Protein AF-A0A947AY42-F1 (afdb_monomer_lite)

Structure (mmCIF, N/CA/C/O backbone):
data_AF-A0A947AY42-F1
#
_entry.id   AF-A0A947AY42-F1
#
loop_
_atom_site.group_PDB
_atom_site.id
_atom_site.type_symbol
_atom_site.label_atom_id
_atom_site.label_alt_id
_atom_site.label_comp_id
_atom_site.label_asym_id
_atom_site.label_entity_id
_atom_site.label_seq_id
_atom_site.pdbx_PDB_ins_code
_atom_site.Cartn_x
_atom_site.Cartn_y
_atom_site.Cartn_z
_atom_site.occupancy
_atom_site.B_iso_or_equiv
_atom_site.auth_seq_id
_atom_site.auth_comp_id
_atom_site.auth_asym_id
_atom_site.auth_atom_id
_atom_site.pdbx_PDB_model_num
ATOM 1 N N . MET A 1 1 ? -12.104 17.043 1.076 1.00 55.06 1 MET A N 1
ATOM 2 C CA . MET A 1 1 ? -12.245 16.802 2.525 1.00 55.06 1 MET A CA 1
ATOM 3 C C . MET A 1 1 ? -13.057 15.541 2.686 1.00 55.06 1 MET A C 1
ATOM 5 O O . MET A 1 1 ? -14.234 15.556 2.340 1.00 55.06 1 MET A O 1
ATOM 9 N N . ILE A 1 2 ? -12.407 14.469 3.127 1.00 65.75 2 ILE A N 1
ATOM 10 C CA . ILE A 1 2 ? -13.068 13.202 3.452 1.00 65.75 2 ILE A CA 1
ATOM 11 C C . ILE A 1 2 ? -13.948 13.439 4.672 1.00 65.75 2 ILE A C 1
ATOM 13 O O . ILE A 1 2 ? -13.571 14.185 5.583 1.00 65.75 2 ILE A O 1
ATOM 17 N N . LYS A 1 3 ? -15.137 12.844 4.679 1.00 67.56 3 LYS A N 1
ATOM 18 C CA . LYS A 1 3 ? -16.000 12.883 5.854 1.00 67.56 3 LYS A CA 1
ATOM 19 C C . LYS A 1 3 ? -15.792 11.600 6.640 1.00 67.56 3 LYS A C 1
ATOM 21 O O . LYS A 1 3 ? -16.311 10.551 6.275 1.00 67.56 3 LYS A O 1
ATOM 26 N N . VAL A 1 4 ? -15.034 11.704 7.722 1.00 70.94 4 VAL A N 1
ATOM 27 C CA . VAL A 1 4 ? -14.813 10.601 8.659 1.00 70.94 4 VAL A CA 1
ATOM 28 C C . VAL A 1 4 ? -15.843 10.698 9.783 1.00 70.94 4 VAL A C 1
ATOM 30 O O . VAL A 1 4 ? -16.244 11.798 10.170 1.00 70.94 4 VAL A O 1
ATOM 33 N N . GLN A 1 5 ? -16.323 9.571 10.311 1.00 71.56 5 GLN A N 1
ATOM 34 C CA . GLN A 1 5 ? -17.129 9.592 11.539 1.00 71.56 5 GLN A CA 1
ATOM 35 C C . GLN A 1 5 ? -16.346 10.246 12.690 1.00 71.56 5 GLN A C 1
ATOM 37 O O . GLN A 1 5 ? -15.167 9.950 12.888 1.00 71.56 5 GLN A O 1
ATOM 42 N N . SER A 1 6 ? -17.006 11.110 13.471 1.00 63.78 6 SER A N 1
ATOM 43 C CA . SER A 1 6 ? -16.390 11.769 14.631 1.00 63.78 6 SER A CA 1
ATOM 44 C C . SER A 1 6 ? -15.927 10.721 15.646 1.00 63.78 6 SER A C 1
ATOM 46 O O . SER A 1 6 ? -16.727 10.081 16.329 1.00 63.78 6 SER A O 1
ATOM 48 N N . THR A 1 7 ? -14.619 10.488 15.683 1.00 72.94 7 THR A N 1
ATOM 49 C CA . THR A 1 7 ? -13.978 9.413 16.443 1.00 72.94 7 THR A CA 1
ATOM 50 C C . THR A 1 7 ? -12.564 9.840 16.834 1.00 72.94 7 THR A C 1
ATOM 52 O O . THR A 1 7 ? -11.898 10.597 16.124 1.00 72.94 7 THR A O 1
ATOM 55 N N . SER A 1 8 ? -12.089 9.377 17.993 1.00 86.31 8 SER A N 1
ATOM 56 C CA . SER A 1 8 ? -10.721 9.664 18.432 1.00 86.31 8 SER A CA 1
ATOM 57 C C . SER A 1 8 ? -9.697 8.899 17.594 1.00 86.31 8 SER A C 1
ATOM 59 O O . SER A 1 8 ? -9.950 7.764 17.174 1.00 86.31 8 SER A O 1
ATOM 61 N N . ILE A 1 9 ? -8.506 9.480 17.429 1.00 87.56 9 ILE A N 1
ATOM 62 C CA . ILE A 1 9 ? -7.392 8.837 16.718 1.00 87.56 9 ILE A CA 1
ATOM 63 C C . ILE A 1 9 ? -7.050 7.488 17.353 1.00 87.56 9 ILE A C 1
ATOM 65 O O . ILE A 1 9 ? -6.857 6.508 16.646 1.00 87.56 9 ILE A O 1
ATOM 69 N N . SER A 1 10 ? -7.101 7.375 18.685 1.00 87.88 10 SER A N 1
ATOM 70 C CA . SER A 1 10 ? -6.887 6.104 19.387 1.00 87.88 10 SER A CA 1
ATOM 71 C C . SER A 1 10 ? -7.888 5.021 18.969 1.00 87.88 10 SER A C 1
ATOM 73 O O . SER A 1 10 ? -7.527 3.849 18.891 1.00 87.88 10 SER A O 1
ATOM 75 N N . SER A 1 11 ? -9.146 5.386 18.689 1.00 90.94 11 SER A N 1
ATOM 76 C CA . SER A 1 11 ? -10.155 4.432 18.215 1.00 90.94 11 SER A CA 1
ATOM 77 C C . SER A 1 11 ? -9.856 3.956 16.795 1.00 90.94 11 SER A C 1
ATOM 79 O O . SER A 1 11 ? -9.921 2.750 16.544 1.00 90.94 11 SER A O 1
ATOM 81 N N . PHE A 1 12 ? -9.496 4.882 15.898 1.00 91.88 12 PHE A N 1
ATOM 82 C CA . PHE A 1 12 ? -9.092 4.560 14.528 1.00 91.88 12 PHE A CA 1
ATOM 83 C C . PHE A 1 12 ? -7.859 3.650 14.524 1.00 91.88 12 PHE A C 1
ATOM 85 O O . PHE A 1 12 ? -7.912 2.542 13.997 1.00 91.88 12 PHE A O 1
ATOM 92 N N . LEU A 1 13 ? -6.782 4.067 15.199 1.00 90.88 13 LEU A N 1
ATOM 93 C CA . LEU A 1 13 ? -5.519 3.328 15.257 1.00 90.88 13 LEU A CA 1
ATOM 94 C C . LEU A 1 13 ? -5.694 1.934 15.856 1.00 90.88 13 LEU A C 1
ATOM 96 O O . LEU A 1 13 ? -5.131 0.972 15.347 1.00 90.88 13 LEU A O 1
ATOM 100 N N . ARG A 1 14 ? -6.525 1.788 16.894 1.00 92.62 14 ARG A N 1
ATOM 101 C CA . ARG A 1 14 ? -6.835 0.474 17.469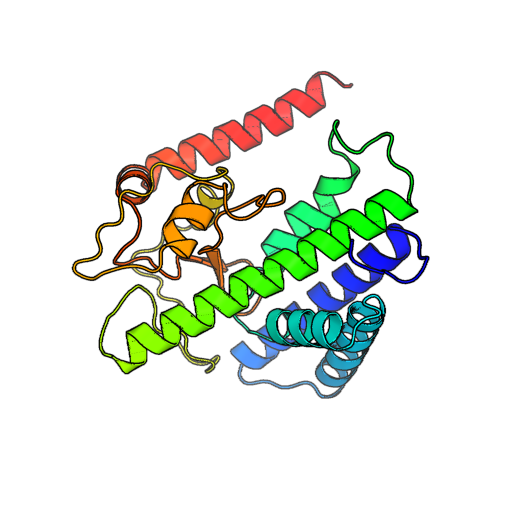 1.00 92.62 14 ARG A CA 1
ATOM 102 C C . ARG A 1 14 ? -7.484 -0.462 16.449 1.00 92.62 14 ARG A C 1
ATOM 104 O O . ARG A 1 14 ? -7.130 -1.634 16.408 1.00 92.62 14 ARG A O 1
ATOM 111 N N . ARG A 1 15 ? -8.442 0.028 15.658 1.00 94.75 15 ARG A N 1
ATOM 112 C CA . ARG A 1 15 ? -9.122 -0.790 14.640 1.00 94.75 15 ARG A CA 1
ATOM 113 C C . ARG A 1 15 ? -8.206 -1.097 13.464 1.00 94.75 15 ARG A C 1
ATOM 115 O O . ARG A 1 15 ? -8.189 -2.233 13.011 1.00 94.75 15 ARG A O 1
ATOM 122 N N . PHE A 1 16 ? -7.405 -0.123 13.041 1.00 94.94 16 PHE A N 1
ATOM 123 C CA . PHE A 1 16 ? -6.398 -0.321 12.007 1.00 94.94 16 PHE A CA 1
ATOM 124 C C . PHE A 1 16 ? -5.363 -1.373 12.421 1.00 94.94 16 PHE A C 1
ATOM 126 O O . PHE A 1 16 ? -5.160 -2.338 11.697 1.00 94.94 16 PHE A O 1
ATOM 133 N N . ASN A 1 17 ? -4.802 -1.272 13.630 1.00 94.00 17 ASN A N 1
ATOM 134 C CA . ASN A 1 17 ? -3.863 -2.267 14.153 1.00 94.00 17 ASN A CA 1
ATOM 135 C C . ASN A 1 17 ? -4.506 -3.652 14.300 1.00 94.00 17 ASN A C 1
ATOM 137 O O . ASN A 1 17 ? -3.893 -4.644 13.920 1.00 94.00 17 ASN A O 1
ATOM 141 N N . ALA A 1 18 ? -5.752 -3.727 14.784 1.00 94.81 18 ALA A N 1
ATOM 142 C CA . ALA A 1 18 ? -6.477 -4.993 14.859 1.00 94.81 18 ALA A CA 1
ATOM 143 C C . ALA A 1 18 ? -6.661 -5.628 13.472 1.00 94.81 18 ALA A C 1
ATOM 145 O O . ALA A 1 18 ? -6.442 -6.828 13.323 1.00 94.81 1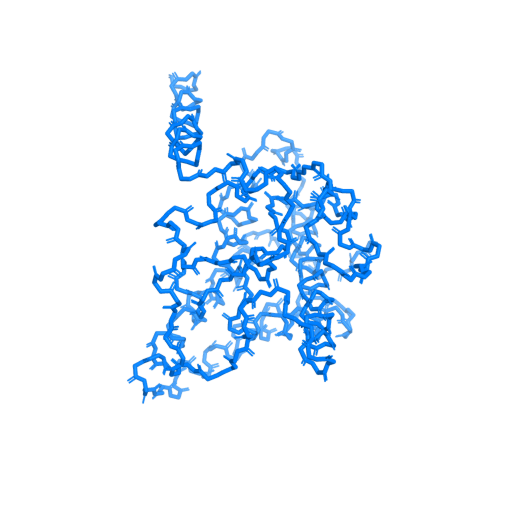8 ALA A O 1
ATOM 146 N N . PHE A 1 19 ? -7.016 -4.832 12.456 1.00 96.81 19 PHE A N 1
ATOM 147 C CA . PHE A 1 19 ? -7.072 -5.304 11.075 1.00 96.81 19 PHE A CA 1
ATOM 148 C C . PHE A 1 19 ? -5.708 -5.830 10.614 1.00 96.81 19 PHE A C 1
ATOM 150 O O . PHE A 1 19 ? -5.641 -6.961 10.140 1.00 96.81 19 PHE A O 1
ATOM 157 N N . CYS A 1 20 ? -4.626 -5.067 10.805 1.00 95.75 20 CYS A N 1
ATOM 158 C CA . CYS A 1 20 ? -3.274 -5.492 10.434 1.00 95.75 20 CYS A CA 1
ATOM 159 C C . CYS A 1 20 ? -2.903 -6.840 11.071 1.00 95.75 20 CYS A C 1
ATOM 161 O O . CYS A 1 20 ? -2.404 -7.726 10.380 1.00 95.75 20 CYS A O 1
ATOM 163 N N . ASP A 1 21 ? -3.195 -7.022 12.362 1.00 95.25 21 ASP A N 1
ATOM 164 C CA . ASP A 1 21 ? -2.895 -8.259 13.088 1.00 95.25 21 ASP A CA 1
ATOM 165 C C . ASP A 1 21 ? -3.682 -9.464 12.538 1.00 95.25 21 ASP A C 1
ATOM 167 O O . ASP A 1 21 ? -3.118 -10.550 12.378 1.00 95.25 21 ASP A O 1
ATOM 171 N N . PHE A 1 22 ? -4.976 -9.303 12.226 1.00 96.88 22 PHE A N 1
ATOM 172 C CA . PHE A 1 22 ? -5.761 -10.380 11.605 1.00 96.88 22 PHE A CA 1
ATOM 173 C C . PHE A 1 22 ? -5.355 -10.640 10.158 1.00 96.88 22 PHE A C 1
ATOM 175 O O . PHE A 1 22 ? -5.345 -11.796 9.745 1.00 96.88 22 PHE A O 1
ATOM 182 N N . ASN A 1 23 ? -5.003 -9.600 9.401 1.00 95.56 23 ASN A N 1
ATOM 183 C CA . ASN A 1 23 ? -4.567 -9.725 8.013 1.00 95.56 23 ASN A CA 1
ATOM 184 C C . ASN A 1 23 ? -3.256 -10.510 7.920 1.00 95.56 23 ASN A C 1
ATOM 186 O O . ASN A 1 23 ? -3.165 -11.448 7.136 1.00 95.56 23 ASN A O 1
ATOM 190 N N . HIS A 1 24 ? -2.289 -10.199 8.787 1.00 94.44 24 HIS A N 1
ATOM 191 C CA . HIS A 1 24 ? -1.032 -10.939 8.890 1.00 94.44 24 HIS A CA 1
ATOM 192 C C . HIS A 1 24 ? -1.279 -12.422 9.200 1.00 94.44 24 HIS A C 1
ATOM 194 O O . HIS A 1 24 ? -0.875 -13.296 8.441 1.00 94.44 24 HIS A O 1
ATOM 200 N N . ARG A 1 25 ? -2.055 -12.718 10.254 1.00 94.69 25 ARG A N 1
ATOM 201 C CA . ARG A 1 25 ? -2.376 -14.107 10.639 1.00 94.69 25 ARG A CA 1
ATOM 202 C C . ARG A 1 25 ? -3.123 -14.873 9.554 1.00 94.69 25 ARG A C 1
ATOM 204 O O . ARG A 1 25 ? -2.894 -16.067 9.380 1.00 94.69 25 ARG A O 1
ATOM 211 N N . ARG A 1 26 ? -4.055 -14.207 8.868 1.00 94.81 26 ARG A N 1
ATOM 212 C CA . ARG A 1 26 ? -4.797 -14.793 7.752 1.00 94.81 26 ARG A CA 1
ATOM 213 C C . ARG A 1 26 ? -3.821 -15.227 6.660 1.00 94.81 26 ARG A C 1
ATOM 215 O O . ARG A 1 26 ? -3.861 -16.385 6.252 1.00 94.81 26 ARG A O 1
ATOM 222 N N . TRP A 1 27 ? -2.936 -14.332 6.230 1.00 92.38 27 TRP A N 1
ATOM 223 C CA . TRP A 1 27 ? -1.979 -14.635 5.173 1.00 92.38 27 TRP A CA 1
ATOM 224 C C . TRP A 1 27 ? -0.917 -15.654 5.588 1.00 92.38 27 TRP A C 1
ATOM 226 O O . TRP A 1 27 ? -0.598 -16.529 4.788 1.00 92.38 27 TRP A O 1
ATOM 236 N N . ASP A 1 28 ? -0.450 -15.638 6.838 1.00 92.06 28 ASP A N 1
ATOM 237 C CA . ASP A 1 28 ? 0.436 -16.682 7.374 1.00 92.06 28 ASP A CA 1
ATOM 238 C C . ASP A 1 28 ? -0.183 -18.080 7.238 1.00 92.06 28 ASP A C 1
ATOM 240 O O . ASP A 1 28 ? 0.486 -19.037 6.844 1.00 92.06 28 ASP A O 1
ATOM 244 N N . LEU A 1 29 ? -1.476 -18.214 7.551 1.00 91.94 29 LEU A N 1
ATOM 245 C CA . LEU A 1 29 ? -2.194 -19.475 7.385 1.00 91.94 29 LEU A CA 1
ATOM 246 C C . LEU A 1 29 ? -2.338 -19.843 5.907 1.00 91.94 29 LEU A C 1
ATOM 248 O O . LEU A 1 29 ? -2.026 -20.978 5.544 1.00 91.94 29 LEU A O 1
ATOM 252 N N . GLU A 1 30 ? -2.760 -18.900 5.063 1.00 90.69 30 GLU A N 1
ATOM 253 C CA . GLU A 1 30 ? -2.962 -19.146 3.630 1.00 90.69 30 GLU A CA 1
ATOM 254 C C . GLU A 1 30 ? -1.657 -19.553 2.920 1.00 90.69 30 GLU A C 1
ATOM 256 O O . GLU A 1 30 ? -1.661 -20.506 2.138 1.00 90.69 30 GLU A O 1
ATOM 261 N N . LEU A 1 31 ? -0.523 -18.925 3.254 1.00 88.56 31 LEU A N 1
ATOM 262 C CA . LEU A 1 31 ? 0.810 -19.292 2.752 1.00 88.56 31 LEU A CA 1
ATOM 263 C C . LEU A 1 31 ? 1.237 -20.705 3.183 1.00 88.56 31 LEU A C 1
ATOM 265 O O . LEU A 1 31 ? 1.972 -21.383 2.466 1.00 88.56 31 LEU A O 1
ATOM 269 N N . LEU A 1 32 ? 0.758 -21.182 4.334 1.00 90.06 32 LEU A N 1
ATOM 270 C CA . LEU A 1 32 ? 0.953 -22.561 4.798 1.00 90.06 32 LEU A CA 1
ATOM 271 C C . LEU A 1 32 ? -0.069 -23.547 4.200 1.00 90.06 32 LEU A C 1
ATOM 273 O O . LEU A 1 32 ? -0.087 -24.716 4.597 1.00 90.06 32 LEU A O 1
ATOM 277 N N . GLY A 1 33 ? -0.941 -23.096 3.290 1.00 89.81 33 GLY A N 1
ATOM 278 C CA . GLY A 1 33 ? -2.037 -23.893 2.734 1.00 89.81 33 GLY A CA 1
ATOM 279 C C . GLY A 1 33 ? -3.118 -24.235 3.764 1.00 89.81 33 GLY A C 1
ATOM 280 O O . GLY A 1 33 ? -3.820 -25.237 3.620 1.00 89.81 33 GLY A O 1
ATOM 281 N N . LYS A 1 34 ? -3.220 -23.443 4.834 1.00 92.00 34 LYS A N 1
ATOM 282 C CA . LYS A 1 34 ? -4.183 -23.605 5.924 1.00 92.00 34 LYS A CA 1
ATOM 283 C C . LYS A 1 34 ? -5.235 -22.504 5.860 1.00 92.00 34 LYS A C 1
ATOM 285 O O . LYS A 1 34 ? -5.011 -21.422 5.335 1.00 92.00 34 LYS A O 1
ATOM 290 N N . SER A 1 35 ? -6.382 -22.775 6.465 1.00 91.06 35 SER A N 1
ATOM 291 C CA . SER A 1 35 ? -7.431 -21.784 6.682 1.00 91.06 35 SER A CA 1
ATOM 292 C C . SER A 1 35 ? -8.005 -21.966 8.077 1.00 91.06 35 SER A C 1
ATOM 294 O O . SER A 1 35 ? -8.250 -23.101 8.489 1.00 91.06 35 SER A O 1
ATOM 296 N N . ASP A 1 36 ? -8.268 -20.865 8.770 1.00 95.12 36 ASP A N 1
ATOM 297 C CA . ASP A 1 36 ? -8.970 -20.860 10.049 1.00 95.12 36 ASP A CA 1
ATOM 298 C C . ASP A 1 36 ? -10.244 -20.006 9.910 1.00 95.12 36 ASP A C 1
ATOM 300 O O . ASP A 1 36 ? -10.140 -18.791 9.705 1.00 95.12 36 ASP A O 1
ATOM 304 N N . PRO A 1 37 ? -11.445 -20.613 9.985 1.00 95.50 37 PRO A N 1
ATOM 305 C CA . PRO A 1 37 ? -12.707 -19.887 9.886 1.00 95.50 37 PRO A CA 1
ATOM 306 C C . PRO A 1 37 ? -12.874 -18.790 10.943 1.00 95.50 37 PRO A C 1
ATOM 308 O O . PRO A 1 37 ? -13.504 -17.772 10.656 1.00 95.50 37 PRO A O 1
ATOM 311 N N . GLU A 1 38 ? -12.312 -18.963 12.144 1.00 96.56 38 GLU A N 1
ATOM 312 C CA . GLU A 1 38 ? -12.380 -17.947 13.196 1.00 96.56 38 GLU A CA 1
ATOM 313 C C . GLU A 1 38 ? -11.532 -16.732 12.813 1.00 96.56 38 GLU A C 1
ATOM 315 O O . GLU A 1 38 ? -12.012 -15.598 12.869 1.00 96.56 38 GLU A O 1
ATOM 320 N N . ILE A 1 39 ? -10.296 -16.956 12.355 1.00 96.25 39 ILE A N 1
ATOM 321 C CA . ILE A 1 39 ? -9.425 -15.876 11.867 1.00 96.25 39 ILE A CA 1
ATOM 322 C C . ILE A 1 39 ? -10.069 -15.161 10.681 1.00 96.25 39 ILE A C 1
ATOM 324 O O . ILE A 1 39 ? -10.064 -13.932 10.644 1.00 96.25 39 ILE A O 1
ATOM 328 N N . LEU A 1 40 ? -10.679 -15.902 9.753 1.00 95.12 40 LEU A N 1
ATOM 329 C CA . LEU A 1 40 ? -11.370 -15.315 8.610 1.00 95.12 40 LEU A CA 1
ATOM 330 C C . LEU A 1 40 ? -12.579 -14.470 9.040 1.00 95.12 40 LEU A C 1
ATOM 332 O O . LEU A 1 40 ? -12.759 -13.370 8.522 1.00 95.12 40 LEU A O 1
ATOM 336 N N . SER A 1 41 ? -13.389 -14.936 9.995 1.00 97.44 41 SER A N 1
ATOM 337 C CA . SER A 1 41 ? -14.515 -14.158 10.537 1.00 97.44 41 SER A CA 1
ATOM 338 C C . SER A 1 41 ? -14.030 -12.861 11.185 1.00 97.44 41 SER A C 1
ATOM 340 O O . SER A 1 41 ? -14.522 -11.781 10.867 1.00 97.44 41 SER A O 1
ATOM 342 N N . ARG A 1 42 ? -13.006 -12.948 12.042 1.00 97.88 42 ARG A N 1
ATOM 343 C CA . ARG A 1 42 ? -12.437 -11.780 12.733 1.00 97.88 42 ARG A CA 1
ATOM 344 C C . ARG A 1 42 ? -11.767 -10.801 11.776 1.00 97.88 42 ARG A C 1
ATOM 346 O O . ARG A 1 42 ? -11.799 -9.599 12.020 1.00 97.88 42 ARG A O 1
ATOM 353 N N . TRP A 1 43 ? -11.186 -11.301 10.689 1.00 97.56 43 TRP A N 1
ATOM 354 C CA . TRP A 1 43 ? -10.649 -10.474 9.616 1.00 97.56 43 TRP A CA 1
ATOM 355 C C . TRP A 1 43 ? -11.750 -9.655 8.927 1.00 97.56 43 TRP A C 1
ATOM 357 O O . TRP A 1 43 ? -11.588 -8.443 8.799 1.00 97.56 43 TRP A O 1
ATOM 367 N N . HIS A 1 44 ? -12.885 -10.271 8.569 1.00 97.62 44 HIS A N 1
ATOM 368 C CA . HIS A 1 44 ? -14.030 -9.548 7.994 1.00 97.62 44 HIS A CA 1
ATOM 369 C C . HIS A 1 44 ? -14.585 -8.506 8.973 1.00 97.62 44 HIS A C 1
ATOM 371 O O . HIS A 1 44 ? -14.738 -7.345 8.609 1.00 97.62 44 HIS A O 1
ATOM 377 N N . GLU A 1 45 ? -14.795 -8.880 10.239 1.00 97.62 45 GLU A N 1
ATOM 378 C CA . GLU A 1 45 ? -15.264 -7.947 11.274 1.00 97.62 45 GLU A CA 1
ATOM 379 C C . GLU A 1 45 ? -14.317 -6.752 11.456 1.00 97.62 45 GLU A C 1
ATOM 381 O O . GLU A 1 45 ? -14.762 -5.616 11.633 1.00 97.62 45 GLU A O 1
ATOM 386 N N . ALA A 1 46 ? -13.002 -6.989 11.426 1.00 97.38 46 ALA A N 1
ATOM 387 C CA . ALA A 1 46 ? -12.006 -5.930 11.542 1.00 97.38 46 ALA A CA 1
ATOM 388 C C . ALA A 1 46 ? -11.987 -5.020 10.307 1.00 97.38 46 ALA A C 1
ATOM 390 O O . ALA A 1 46 ? -11.883 -3.801 10.465 1.00 97.38 46 ALA A O 1
ATOM 391 N N . LEU A 1 47 ? -12.122 -5.596 9.108 1.00 97.50 47 LEU A N 1
ATOM 392 C CA . LEU A 1 47 ? -12.222 -4.853 7.855 1.00 97.50 47 LEU A CA 1
ATOM 393 C C . LEU A 1 47 ? -13.457 -3.948 7.862 1.00 97.50 47 LEU A C 1
ATOM 395 O O . LEU A 1 47 ? -13.309 -2.736 7.725 1.00 97.50 47 LEU A O 1
ATOM 399 N N . ASP A 1 48 ? -14.637 -4.510 8.132 1.00 96.50 48 ASP A N 1
ATOM 400 C CA . ASP A 1 48 ? -15.908 -3.778 8.204 1.00 96.50 48 ASP A CA 1
ATOM 401 C C . ASP A 1 48 ? -15.862 -2.672 9.265 1.00 96.50 48 ASP A C 1
ATOM 403 O O . ASP A 1 48 ? -16.301 -1.539 9.057 1.00 96.50 48 ASP A O 1
ATOM 407 N N . SER A 1 49 ? -15.281 -2.977 10.427 1.00 95.38 49 SER A N 1
ATOM 408 C CA . SER A 1 49 ? -15.119 -2.017 11.518 1.00 95.38 49 SER A CA 1
ATOM 409 C C . SER A 1 49 ? -14.216 -0.840 11.141 1.00 95.38 49 SER A C 1
ATOM 411 O O . SER A 1 49 ? -14.456 0.285 11.594 1.00 95.38 49 SER A O 1
ATOM 413 N N . LEU A 1 50 ? -13.171 -1.069 10.346 1.00 95.31 50 LEU A N 1
ATOM 414 C CA . LEU A 1 50 ? -12.264 -0.022 9.886 1.00 95.31 50 LEU A CA 1
ATOM 415 C C . LEU A 1 50 ? -12.870 0.792 8.735 1.00 95.31 50 LEU A C 1
ATOM 417 O O . LEU A 1 50 ? -12.767 2.018 8.733 1.00 95.31 50 LEU A O 1
ATOM 421 N N . THR A 1 51 ? -13.524 0.141 7.776 1.00 95.62 51 THR A N 1
ATOM 422 C CA . THR A 1 51 ? -14.098 0.803 6.594 1.00 95.62 51 THR A CA 1
ATOM 423 C C . THR A 1 51 ? -15.357 1.604 6.935 1.00 95.62 51 THR A C 1
ATOM 425 O O . THR A 1 51 ? -15.619 2.633 6.316 1.00 95.62 51 THR A O 1
ATOM 428 N N . ALA A 1 52 ? -16.061 1.257 8.018 1.00 93.81 52 ALA A N 1
ATOM 429 C CA . ALA A 1 52 ? -17.179 2.041 8.549 1.00 93.81 52 ALA A CA 1
ATOM 430 C C . ALA A 1 52 ? -16.816 3.486 8.970 1.00 93.81 52 ALA A C 1
ATOM 432 O O . ALA A 1 52 ? -17.712 4.290 9.238 1.00 93.81 52 ALA A O 1
ATOM 433 N N . PHE A 1 53 ? -15.527 3.846 9.044 1.00 91.06 53 PHE A N 1
ATOM 434 C CA . PHE A 1 53 ? -15.102 5.233 9.289 1.00 91.06 53 PHE A CA 1
ATOM 435 C C . PHE A 1 53 ? -15.395 6.159 8.115 1.00 91.06 53 PHE A C 1
ATOM 437 O O . PHE A 1 53 ? -15.573 7.361 8.332 1.00 91.06 53 PHE A O 1
ATOM 444 N N . TYR A 1 54 ? -15.436 5.616 6.902 1.00 93.50 54 TYR A N 1
ATOM 445 C CA . TYR A 1 54 ? -15.644 6.375 5.681 1.00 93.50 54 TYR A CA 1
ATOM 446 C C . TYR A 1 54 ? -17.142 6.523 5.424 1.00 93.50 54 TYR A C 1
ATOM 448 O O . TYR A 1 54 ? -17.873 5.540 5.335 1.00 93.50 54 TYR A O 1
ATOM 456 N N . GLN A 1 55 ? -17.622 7.767 5.357 1.00 90.19 55 GLN A N 1
ATOM 457 C CA . GLN A 1 55 ? -19.057 8.038 5.212 1.00 90.19 55 GLN A CA 1
ATOM 458 C C . GLN A 1 55 ? -19.563 7.876 3.780 1.00 90.19 55 GLN A C 1
ATOM 460 O O . GLN A 1 55 ? -20.773 7.815 3.576 1.00 90.19 55 GLN A O 1
ATOM 465 N N . GLN A 1 56 ? -18.675 7.916 2.789 1.00 92.50 56 GLN A N 1
ATOM 466 C CA . GLN A 1 56 ? -19.052 7.695 1.400 1.00 92.50 56 GLN A CA 1
ATOM 467 C C . GLN A 1 56 ? -18.813 6.231 1.030 1.00 92.50 56 GLN A C 1
ATOM 469 O O . GLN A 1 56 ? -17.733 5.698 1.281 1.00 92.50 56 GLN A O 1
ATOM 474 N N . ASP A 1 57 ? -19.790 5.613 0.368 1.00 92.75 57 ASP A N 1
ATOM 475 C CA . ASP A 1 57 ? -19.724 4.196 -0.009 1.00 92.75 57 ASP A CA 1
ATOM 476 C C . ASP A 1 57 ? -18.480 3.879 -0.850 1.00 92.75 57 ASP A C 1
ATOM 478 O O . ASP A 1 57 ? -17.802 2.887 -0.604 1.00 92.75 57 ASP A O 1
ATOM 482 N N . TRP A 1 58 ? -18.121 4.765 -1.784 1.00 94.31 58 TRP A N 1
ATOM 483 C CA . TRP A 1 58 ? -16.943 4.582 -2.635 1.00 94.31 58 TRP A CA 1
ATOM 484 C C . TRP A 1 58 ? -15.621 4.670 -1.855 1.00 94.31 58 TRP A C 1
ATOM 486 O O . TRP A 1 58 ? -14.686 3.941 -2.171 1.00 94.31 58 TRP A O 1
ATOM 496 N N . GLU A 1 59 ? -15.530 5.523 -0.825 1.00 95.19 59 GLU A N 1
ATOM 497 C CA . GLU A 1 59 ? -14.331 5.636 0.022 1.00 95.19 59 GLU A CA 1
ATOM 498 C C . GLU A 1 59 ? -14.130 4.334 0.810 1.00 95.19 59 GLU A C 1
ATOM 500 O O . GLU A 1 59 ? -13.033 3.775 0.839 1.00 95.19 59 GLU A O 1
ATOM 505 N N . SER A 1 60 ? -15.219 3.831 1.400 1.00 95.50 60 SER A N 1
ATOM 506 C CA . SER A 1 60 ? -15.252 2.558 2.122 1.00 95.50 60 SER A CA 1
ATOM 507 C C . SER A 1 60 ? -14.876 1.386 1.210 1.00 95.50 60 SER A C 1
ATOM 509 O O . SER A 1 60 ? -14.008 0.586 1.561 1.00 95.50 60 SER A O 1
ATOM 511 N N . GLU A 1 61 ? -15.457 1.324 0.009 1.00 96.50 61 GLU A N 1
ATOM 512 C CA . GLU A 1 61 ? -15.189 0.272 -0.973 1.00 96.50 61 GLU A CA 1
ATOM 513 C C . GLU A 1 61 ? -13.722 0.255 -1.414 1.00 96.50 61 GLU A C 1
ATOM 515 O O . GLU A 1 61 ? -13.103 -0.808 -1.460 1.00 96.50 61 GLU A O 1
ATOM 520 N N . TRP A 1 62 ? -13.137 1.415 -1.721 1.00 96.88 62 TRP A N 1
ATOM 521 C CA . TRP A 1 62 ? -11.748 1.491 -2.180 1.00 96.88 62 TRP A CA 1
ATOM 522 C C . TRP A 1 62 ? -10.772 1.055 -1.095 1.00 96.88 62 TRP A C 1
ATOM 524 O O . TRP A 1 62 ? -9.857 0.274 -1.363 1.00 96.88 62 TRP A O 1
ATOM 534 N N . VAL A 1 63 ? -10.994 1.506 0.141 1.00 97.38 63 VAL A N 1
ATOM 535 C CA . VAL A 1 63 ? -10.185 1.077 1.284 1.00 97.38 63 VAL A CA 1
ATOM 536 C C . VAL A 1 63 ? -10.353 -0.419 1.520 1.00 97.38 63 VAL A C 1
ATOM 538 O O . VAL A 1 63 ? -9.352 -1.111 1.683 1.00 97.38 63 VAL A O 1
ATOM 541 N N . ALA A 1 64 ? -11.581 -0.943 1.470 1.00 97.81 64 ALA A N 1
ATOM 542 C CA . ALA A 1 64 ? -11.836 -2.369 1.639 1.00 97.81 64 ALA A CA 1
ATOM 543 C C . ALA A 1 64 ? -11.107 -3.215 0.585 1.00 97.81 64 ALA A C 1
ATOM 545 O O . ALA A 1 64 ? -10.429 -4.185 0.925 1.00 97.81 64 ALA A O 1
ATOM 546 N N . ARG A 1 65 ? -11.209 -2.815 -0.689 1.00 97.75 65 ARG A N 1
ATOM 547 C CA . ARG A 1 65 ? -10.561 -3.492 -1.818 1.00 97.75 65 ARG A CA 1
ATOM 548 C C . ARG A 1 65 ? -9.044 -3.503 -1.681 1.00 97.75 65 ARG A C 1
ATOM 550 O O . ARG A 1 65 ? -8.447 -4.560 -1.833 1.00 97.75 65 ARG A O 1
ATOM 557 N N . ALA A 1 66 ? -8.435 -2.357 -1.378 1.00 97.50 66 ALA A N 1
ATOM 558 C CA . ALA A 1 66 ? -6.987 -2.273 -1.220 1.00 97.50 66 ALA A CA 1
ATOM 559 C C . ALA A 1 66 ? -6.502 -3.093 -0.017 1.00 97.50 66 ALA A C 1
ATOM 561 O O . ALA A 1 66 ? -5.581 -3.883 -0.151 1.00 97.50 66 ALA A O 1
ATOM 562 N N . LEU A 1 67 ? -7.156 -2.973 1.142 1.00 97.00 67 LEU A N 1
ATOM 563 C CA . LEU A 1 67 ? -6.781 -3.716 2.349 1.00 97.00 67 LEU A CA 1
ATOM 564 C C . LEU A 1 67 ? -6.901 -5.239 2.194 1.00 97.00 67 LEU A C 1
ATOM 566 O O . LEU A 1 67 ? -6.166 -5.977 2.849 1.00 97.00 67 LEU A O 1
ATOM 570 N N . ALA A 1 68 ? -7.827 -5.708 1.357 1.00 95.19 68 ALA A N 1
ATOM 571 C CA . ALA A 1 68 ? -8.000 -7.126 1.066 1.00 95.19 68 ALA A CA 1
ATOM 572 C C . ALA A 1 68 ? -6.983 -7.684 0.061 1.00 95.19 68 ALA A C 1
ATOM 574 O O . ALA A 1 68 ? -6.883 -8.907 -0.071 1.00 95.19 68 ALA A O 1
ATOM 575 N N . ASP A 1 69 ? -6.246 -6.822 -0.637 1.00 94.94 69 ASP A N 1
ATOM 576 C CA . ASP A 1 69 ? -5.248 -7.248 -1.605 1.00 94.94 69 ASP A CA 1
ATOM 577 C C . ASP A 1 69 ? -3.992 -7.791 -0.895 1.00 94.94 69 ASP A C 1
ATOM 579 O O . ASP A 1 69 ? -3.475 -7.141 0.021 1.00 94.94 69 ASP A O 1
ATOM 583 N N . PRO A 1 70 ? -3.461 -8.963 -1.301 1.00 92.75 70 PRO A N 1
ATOM 584 C CA . PRO A 1 70 ? -2.262 -9.538 -0.689 1.00 92.75 70 PRO A CA 1
ATOM 585 C C . PRO A 1 70 ? -1.021 -8.657 -0.841 1.00 92.75 70 PRO A C 1
ATOM 587 O O . PRO A 1 70 ? -0.060 -8.843 -0.091 1.00 92.75 70 PRO A O 1
ATOM 590 N N . TYR A 1 71 ? -1.023 -7.731 -1.805 1.00 93.81 71 TYR A N 1
ATOM 591 C CA . TYR A 1 71 ? 0.131 -6.909 -2.127 1.00 93.81 71 TYR A CA 1
ATOM 592 C C . TYR A 1 71 ? 0.114 -5.497 -1.557 1.00 93.81 71 TYR A C 1
ATOM 594 O O . TYR A 1 71 ? 1.089 -4.749 -1.711 1.00 93.81 71 TYR A O 1
ATOM 602 N N . PHE A 1 72 ? -0.977 -5.126 -0.889 1.00 95.69 72 PHE A N 1
ATOM 603 C CA . PHE A 1 72 ? -1.094 -3.818 -0.271 1.00 95.69 72 PHE A CA 1
ATOM 604 C C . PHE A 1 72 ? -0.045 -3.657 0.842 1.00 95.69 72 PHE A C 1
ATOM 606 O O . PHE A 1 72 ? 0.049 -4.534 1.704 1.00 95.69 72 PHE A O 1
ATOM 613 N N . PRO A 1 73 ? 0.736 -2.556 0.860 1.00 94.31 73 PRO A N 1
ATOM 614 C CA . PRO A 1 73 ? 1.853 -2.356 1.788 1.00 94.31 73 PRO A CA 1
ATOM 615 C C . PRO A 1 73 ? 1.380 -1.959 3.195 1.00 94.31 73 PRO A C 1
ATOM 617 O O . PRO A 1 73 ? 1.705 -0.888 3.724 1.00 94.31 73 PRO A O 1
ATOM 620 N N . ILE A 1 74 ? 0.561 -2.819 3.793 1.00 94.69 74 ILE A N 1
ATOM 621 C CA . ILE A 1 74 ? -0.140 -2.590 5.049 1.00 94.69 74 ILE A CA 1
ATOM 622 C C . ILE A 1 74 ? 0.823 -2.437 6.224 1.00 94.69 74 ILE A C 1
ATOM 624 O O . ILE A 1 74 ? 0.610 -1.563 7.065 1.00 94.69 74 ILE A O 1
ATOM 628 N N . SER A 1 75 ? 1.910 -3.209 6.262 1.00 92.56 75 SER A N 1
ATOM 629 C CA . SER A 1 75 ? 2.907 -3.138 7.334 1.00 92.56 75 SER A CA 1
ATOM 630 C C . SER A 1 75 ? 3.660 -1.810 7.284 1.00 92.56 75 SER A C 1
ATOM 632 O O . SER A 1 75 ? 3.871 -1.163 8.315 1.00 92.56 75 SER A O 1
ATOM 634 N N . LYS A 1 76 ? 3.961 -1.312 6.076 1.00 91.12 76 LYS A N 1
ATOM 635 C CA . LYS A 1 76 ? 4.592 0.001 5.898 1.00 91.12 76 LYS A CA 1
ATOM 636 C C . LYS A 1 76 ? 3.652 1.137 6.298 1.00 91.12 76 LYS A C 1
ATOM 638 O O . LYS A 1 76 ? 4.077 2.077 6.972 1.00 91.12 76 LYS A O 1
ATOM 643 N N . LEU A 1 77 ? 2.372 1.034 5.941 1.00 91.31 77 LEU A N 1
ATOM 644 C CA . LEU A 1 77 ? 1.350 1.990 6.371 1.00 91.31 77 LEU A CA 1
ATOM 645 C C . LEU A 1 77 ? 1.129 1.957 7.882 1.00 91.31 77 LEU A C 1
ATOM 647 O O . LEU A 1 77 ? 1.013 3.017 8.486 1.00 91.31 77 LEU A O 1
ATOM 651 N N . ARG A 1 78 ? 1.118 0.783 8.515 1.00 91.69 78 ARG A N 1
ATOM 652 C CA . ARG A 1 78 ? 1.064 0.649 9.976 1.00 91.69 78 ARG A CA 1
ATOM 653 C C . ARG A 1 78 ? 2.214 1.403 10.631 1.00 91.69 78 ARG A C 1
ATOM 655 O O . ARG A 1 78 ? 1.971 2.319 11.415 1.00 91.69 78 ARG A O 1
ATOM 662 N N . LYS A 1 79 ? 3.450 1.098 10.244 1.00 88.50 79 LYS A N 1
ATOM 663 C CA . LYS A 1 79 ? 4.636 1.754 10.800 1.00 88.50 79 LYS A CA 1
ATOM 664 C C . LYS A 1 79 ? 4.571 3.279 10.634 1.00 88.50 79 LYS A C 1
ATOM 666 O O . LYS A 1 79 ? 4.661 4.024 11.607 1.00 88.50 79 LYS A O 1
ATOM 671 N N . LEU A 1 80 ? 4.346 3.754 9.408 1.00 85.12 80 LEU A N 1
ATOM 672 C CA . LEU A 1 80 ? 4.472 5.178 9.085 1.00 85.12 80 LEU A CA 1
ATOM 673 C C . LEU A 1 80 ? 3.223 6.015 9.398 1.00 85.12 80 LEU A C 1
ATOM 675 O O . LEU A 1 80 ? 3.358 7.213 9.634 1.00 85.12 80 LEU A O 1
ATOM 679 N N . ASN A 1 81 ? 2.017 5.441 9.392 1.00 79.50 81 ASN A N 1
ATOM 680 C CA . ASN A 1 81 ? 0.768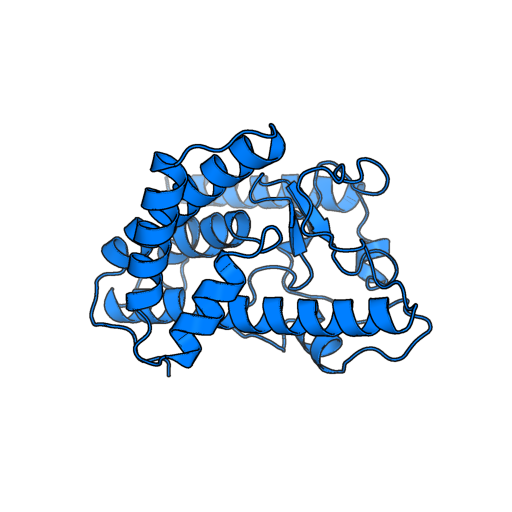 6.182 9.622 1.00 79.50 81 ASN A CA 1
ATOM 681 C C . ASN A 1 81 ? 0.127 5.905 10.988 1.00 79.50 81 ASN A C 1
ATOM 683 O O . ASN A 1 81 ? -0.691 6.715 11.423 1.00 79.50 81 ASN A O 1
ATOM 687 N N . ALA A 1 82 ? 0.468 4.801 11.662 1.00 79.25 82 ALA A N 1
ATOM 688 C CA . ALA A 1 82 ? -0.087 4.468 12.975 1.00 79.25 82 ALA A CA 1
ATOM 689 C C . ALA A 1 82 ? 0.916 4.645 14.113 1.00 79.25 82 ALA A C 1
ATOM 691 O O . ALA A 1 82 ? 0.580 5.251 15.128 1.00 79.25 82 ALA A O 1
ATOM 692 N N . GLU A 1 83 ? 2.126 4.116 13.949 1.00 83.38 83 GLU A N 1
ATOM 693 C CA . GLU A 1 83 ? 3.110 4.049 15.032 1.00 83.38 83 GLU A CA 1
ATOM 694 C C . GLU A 1 83 ? 3.942 5.335 15.118 1.00 83.38 83 GLU A C 1
ATOM 696 O O . GLU A 1 83 ? 4.077 5.909 16.197 1.00 83.38 83 GLU A O 1
ATOM 701 N N . GLU A 1 84 ? 4.435 5.841 13.985 1.00 81.81 84 GLU A N 1
ATOM 702 C CA . GLU A 1 84 ? 5.327 7.010 13.960 1.00 81.81 84 GLU A CA 1
ATOM 703 C C . GLU A 1 84 ? 4.566 8.349 13.807 1.00 81.81 84 GLU A C 1
ATOM 705 O O . GLU A 1 84 ? 4.956 9.365 14.387 1.00 81.81 84 GLU A O 1
ATOM 710 N N . PHE A 1 85 ? 3.430 8.362 13.098 1.00 79.50 85 PHE A N 1
ATOM 711 C CA . PHE A 1 85 ? 2.758 9.588 12.631 1.00 79.50 85 PHE A CA 1
ATOM 712 C C . PHE A 1 85 ? 2.417 10.615 13.720 1.00 79.50 85 PHE A C 1
ATOM 714 O O . PHE A 1 85 ? 2.715 11.799 13.577 1.00 79.50 85 PHE A O 1
ATOM 721 N N . ALA A 1 86 ? 1.790 10.183 14.817 1.00 73.06 86 ALA A N 1
ATOM 722 C CA . ALA A 1 86 ? 1.315 11.102 15.856 1.00 73.06 86 ALA A CA 1
ATOM 723 C C . ALA A 1 86 ? 2.458 11.755 16.657 1.00 73.06 86 ALA A C 1
ATOM 725 O O . ALA A 1 86 ? 2.232 12.741 17.356 1.00 73.06 86 ALA A O 1
ATOM 726 N N . THR A 1 87 ? 3.671 11.207 16.562 1.00 73.44 87 THR A N 1
ATOM 727 C CA . THR A 1 87 ? 4.855 11.687 17.293 1.00 73.44 87 THR A CA 1
ATOM 728 C C . THR A 1 87 ? 5.664 12.717 16.509 1.00 73.44 87 THR A C 1
ATOM 730 O O . THR A 1 87 ? 6.609 13.306 17.027 1.00 73.44 87 THR A O 1
ATOM 733 N N . GLU A 1 88 ? 5.298 12.971 15.255 1.00 79.12 88 GLU A N 1
ATOM 734 C CA . GLU A 1 88 ? 6.067 13.846 14.386 1.00 79.12 88 GLU A CA 1
ATOM 735 C C . GLU A 1 88 ? 5.869 15.332 14.709 1.00 79.12 88 GLU A C 1
ATOM 737 O O . GLU A 1 88 ? 4.728 15.771 14.884 1.00 79.12 88 GLU A O 1
ATOM 742 N N . PRO A 1 89 ? 6.943 16.151 14.674 1.00 75.06 89 PRO A N 1
ATOM 743 C CA . PRO A 1 89 ? 6.897 17.561 15.077 1.00 75.06 89 PRO A CA 1
ATOM 744 C C . PRO A 1 89 ? 5.798 18.393 14.400 1.00 75.06 89 PRO A C 1
ATOM 746 O O . PRO A 1 89 ? 5.257 19.316 15.004 1.00 75.06 89 PRO A O 1
ATOM 749 N N . GLY A 1 90 ? 5.439 18.062 13.154 1.00 76.06 90 GLY A N 1
ATOM 750 C CA . GLY A 1 90 ? 4.395 18.756 12.395 1.00 76.06 90 GLY A CA 1
ATOM 751 C C . GLY A 1 90 ? 2.959 18.483 12.861 1.00 76.06 90 GLY A C 1
ATOM 752 O O . GLY A 1 90 ? 2.053 19.212 12.463 1.00 76.06 90 GLY A O 1
ATOM 753 N N . PHE A 1 91 ? 2.741 17.464 13.696 1.00 77.94 91 PHE A N 1
ATOM 754 C CA . PHE A 1 91 ? 1.410 16.962 14.050 1.00 77.94 91 PHE A CA 1
ATOM 755 C C . PHE A 1 91 ? 1.109 17.016 15.557 1.00 77.94 91 PHE A C 1
ATOM 757 O O . PHE A 1 91 ? -0.054 16.899 15.939 1.00 77.94 91 PHE A O 1
ATOM 764 N N . VAL A 1 92 ? 2.114 17.286 16.404 1.00 74.81 92 VAL A N 1
ATOM 765 C CA . VAL A 1 92 ? 2.001 17.306 17.881 1.00 74.81 92 VAL A CA 1
ATOM 766 C C . VAL A 1 92 ? 0.883 18.225 18.398 1.00 74.81 92 VAL A C 1
ATOM 768 O O . VAL A 1 92 ? 0.229 17.910 19.387 1.00 74.81 92 VAL A O 1
ATOM 771 N N . ASN A 1 93 ? 0.633 19.350 17.722 1.00 81.12 93 ASN A N 1
ATOM 772 C CA . ASN A 1 93 ? -0.343 20.359 18.158 1.00 81.12 93 ASN A CA 1
ATOM 773 C C . ASN A 1 93 ? -1.739 20.201 17.530 1.00 81.12 93 ASN A C 1
ATOM 775 O O . ASN A 1 93 ? -2.599 21.063 17.722 1.00 81.12 93 ASN A O 1
ATOM 779 N N . LEU A 1 94 ? -1.977 19.152 16.739 1.00 84.06 94 LEU A N 1
ATOM 780 C CA . LEU A 1 94 ? -3.276 18.943 16.106 1.00 84.06 94 LEU A CA 1
ATOM 781 C C . LEU A 1 94 ? -4.280 18.316 17.074 1.00 84.06 94 LEU A C 1
ATOM 783 O O . LEU A 1 94 ? -3.939 17.520 17.949 1.00 84.06 94 LEU A O 1
ATOM 787 N N . SER A 1 95 ? -5.559 18.655 16.892 1.00 86.50 95 SER A N 1
ATOM 788 C CA . SER A 1 95 ? -6.635 18.004 17.635 1.00 86.50 95 SER A CA 1
ATOM 789 C C . SER A 1 95 ? -6.733 16.522 17.258 1.00 86.50 95 SER A C 1
ATOM 791 O O . SER A 1 95 ? -6.372 16.111 16.154 1.00 86.50 95 SER A O 1
ATOM 793 N N . GLN A 1 96 ? -7.285 15.715 18.165 1.00 86.12 96 GLN A N 1
ATOM 794 C CA . GLN A 1 96 ? -7.519 14.288 17.930 1.00 86.12 96 GLN A CA 1
ATOM 795 C C . GLN A 1 96 ? -8.381 14.045 16.682 1.00 86.12 96 GLN A C 1
ATOM 797 O O . GLN A 1 96 ? -8.109 13.118 15.932 1.00 86.12 96 GLN A O 1
ATOM 802 N N . GLU A 1 97 ? -9.385 14.892 16.442 1.00 85.81 97 GLU A N 1
ATOM 803 C CA . GLU A 1 97 ? -10.256 14.813 15.265 1.00 85.81 97 GLU A CA 1
ATOM 804 C C . GLU A 1 97 ? -9.497 15.119 13.968 1.00 85.81 97 GLU A C 1
ATOM 806 O O . GLU A 1 97 ? -9.617 14.369 13.000 1.00 85.81 97 GLU A O 1
ATOM 811 N N . SER A 1 98 ? -8.660 16.163 13.962 1.00 87.19 98 SER A N 1
ATOM 812 C CA . SER A 1 98 ? -7.812 16.483 12.811 1.00 87.19 98 SER A CA 1
ATOM 813 C C . SER A 1 98 ? -6.831 15.351 12.511 1.00 87.19 98 SER A C 1
ATOM 815 O O . SER A 1 98 ? -6.666 14.983 11.352 1.00 87.19 98 SER A O 1
ATOM 817 N N . LEU A 1 99 ? -6.219 14.759 13.541 1.00 87.31 99 LEU A N 1
ATOM 818 C CA . LEU A 1 99 ? -5.327 13.610 13.378 1.00 87.31 99 LEU A CA 1
ATOM 819 C C . LEU A 1 99 ? -6.064 12.401 12.796 1.00 87.31 99 LEU A C 1
ATOM 821 O O . LEU A 1 99 ? -5.573 11.813 11.835 1.00 87.31 99 LEU A O 1
ATOM 825 N N . THR A 1 100 ? -7.249 12.058 13.318 1.00 89.50 100 THR A N 1
ATOM 826 C CA . THR A 1 100 ? -8.078 10.977 12.757 1.00 89.50 100 THR A CA 1
ATOM 827 C C . THR A 1 100 ? -8.384 11.230 11.287 1.00 89.50 100 THR A C 1
ATOM 829 O O . THR A 1 100 ? -8.206 10.335 10.463 1.00 89.50 100 THR A O 1
ATOM 832 N N . GLY A 1 101 ? -8.813 12.453 10.954 1.00 89.31 101 GLY A N 1
ATOM 833 C CA . GLY A 1 101 ? -9.116 12.851 9.584 1.00 89.31 101 GLY A CA 1
ATOM 834 C C . GLY A 1 101 ? -7.920 12.673 8.652 1.00 89.31 101 GLY A C 1
ATOM 835 O O . GLY A 1 101 ? -8.070 12.091 7.582 1.00 89.31 101 GLY A O 1
ATOM 836 N N . ILE A 1 102 ? -6.731 13.099 9.084 1.00 88.69 102 ILE A N 1
ATOM 837 C CA . ILE A 1 102 ? -5.503 12.987 8.290 1.00 88.69 102 ILE A CA 1
ATOM 838 C C . ILE A 1 102 ? -5.092 11.524 8.095 1.00 88.69 102 ILE A C 1
ATOM 840 O O . ILE A 1 102 ? -4.786 11.127 6.975 1.00 88.69 102 ILE A O 1
ATOM 844 N N . VAL A 1 103 ? -5.101 10.697 9.145 1.00 89.56 103 VAL A N 1
ATOM 845 C CA . VAL A 1 103 ? -4.688 9.286 9.018 1.00 89.56 103 VAL A CA 1
ATOM 846 C C . VAL A 1 103 ? -5.662 8.497 8.139 1.00 89.56 103 VAL A C 1
ATOM 848 O O . VAL A 1 103 ? -5.222 7.724 7.285 1.00 89.56 103 VAL A O 1
ATOM 851 N N . ALA A 1 104 ? -6.970 8.721 8.290 1.00 92.25 104 ALA A N 1
ATOM 852 C CA . ALA A 1 104 ? -7.975 8.129 7.408 1.00 92.25 104 ALA A CA 1
ATOM 853 C C . ALA A 1 104 ? -7.808 8.619 5.959 1.00 92.25 104 ALA A C 1
ATOM 855 O O . ALA A 1 104 ? -7.869 7.823 5.023 1.00 92.25 104 ALA A O 1
ATOM 856 N N . GLU A 1 105 ? -7.517 9.909 5.760 1.00 91.56 105 GLU A N 1
ATOM 857 C CA . GLU A 1 105 ? -7.213 10.457 4.436 1.00 91.56 105 GLU A CA 1
ATOM 858 C C . GLU A 1 105 ? -5.986 9.816 3.806 1.00 91.56 105 GLU A C 1
ATOM 860 O O . GLU A 1 105 ? -6.013 9.460 2.628 1.00 91.56 105 GLU A O 1
ATOM 865 N N . HIS A 1 106 ? -4.929 9.612 4.586 1.00 91.19 106 HIS A N 1
ATOM 866 C CA . HIS A 1 106 ? -3.733 8.942 4.105 1.00 91.19 106 HIS A CA 1
ATOM 867 C C . HIS A 1 106 ? -4.040 7.511 3.665 1.00 91.19 106 HIS A C 1
ATOM 869 O O . HIS A 1 106 ? -3.592 7.114 2.592 1.00 91.19 106 HIS A O 1
ATOM 875 N N . LEU A 1 107 ? -4.799 6.746 4.460 1.00 93.88 107 LEU A N 1
ATOM 876 C CA . LEU A 1 107 ? -5.158 5.371 4.113 1.00 93.88 107 LEU A CA 1
ATOM 877 C C . LEU A 1 107 ? -5.994 5.315 2.828 1.00 93.88 107 LEU A C 1
ATOM 879 O O . LEU A 1 107 ? -5.664 4.534 1.938 1.00 93.88 107 LEU A O 1
ATOM 883 N N . LEU A 1 108 ? -7.006 6.179 2.689 1.00 95.06 108 LEU A N 1
ATOM 884 C CA . LEU A 1 108 ? -7.786 6.267 1.453 1.00 95.06 108 LEU A CA 1
ATOM 885 C C . LEU A 1 108 ? -6.897 6.619 0.257 1.00 95.06 108 LEU A C 1
ATOM 887 O O . LEU A 1 108 ? -6.933 5.928 -0.754 1.00 95.06 108 LEU A O 1
ATOM 891 N N . LYS A 1 109 ? -6.064 7.660 0.360 1.00 93.62 109 LYS A N 1
ATOM 892 C CA . LYS A 1 109 ? -5.191 8.082 -0.747 1.00 93.62 109 LYS A CA 1
ATOM 893 C C . LYS A 1 109 ? -4.214 6.988 -1.159 1.00 93.62 109 LYS A C 1
ATOM 895 O O . LYS A 1 109 ? -3.949 6.820 -2.345 1.00 93.62 109 LYS A O 1
ATOM 900 N N . TRP A 1 110 ? -3.703 6.223 -0.201 1.00 94.12 110 TRP A N 1
ATOM 901 C CA . TRP A 1 110 ? -2.860 5.072 -0.494 1.00 94.12 110 TRP A CA 1
ATOM 902 C C . TRP A 1 110 ? -3.625 3.927 -1.154 1.00 94.12 110 TRP A C 1
ATOM 904 O O . TRP A 1 110 ? -3.097 3.338 -2.093 1.00 94.12 110 TRP A O 1
ATOM 914 N N . ALA A 1 111 ? -4.864 3.658 -0.737 1.00 96.06 111 ALA A N 1
ATOM 915 C CA . ALA A 1 111 ? -5.740 2.713 -1.425 1.00 96.06 111 ALA A CA 1
ATOM 916 C C . ALA A 1 111 ? -5.997 3.140 -2.882 1.00 96.06 111 ALA A C 1
ATOM 918 O O . ALA A 1 111 ? -5.843 2.330 -3.792 1.00 96.06 111 ALA A O 1
ATOM 919 N N . GLU A 1 112 ? -6.297 4.423 -3.118 1.00 95.50 112 GLU A N 1
ATOM 920 C CA . GLU A 1 112 ? -6.498 4.984 -4.461 1.00 95.50 112 GLU A CA 1
ATOM 921 C C . GLU A 1 112 ? -5.273 4.790 -5.365 1.00 95.50 112 GLU A C 1
ATOM 923 O O . GLU A 1 112 ? -5.388 4.286 -6.483 1.00 95.50 112 GLU A O 1
ATOM 928 N N . ILE A 1 113 ? -4.093 5.175 -4.877 1.00 94.94 113 ILE A N 1
ATOM 929 C CA . ILE A 1 113 ? -2.845 5.095 -5.643 1.00 94.94 113 ILE A CA 1
ATOM 930 C C . ILE A 1 113 ? -2.474 3.638 -5.922 1.00 94.94 113 ILE A C 1
ATOM 932 O O . ILE A 1 113 ? -2.128 3.302 -7.053 1.00 94.94 113 ILE A O 1
ATOM 936 N N . PHE A 1 114 ? -2.572 2.776 -4.908 1.00 95.62 114 PHE A N 1
ATOM 937 C CA . PHE A 1 114 ? -2.269 1.355 -5.038 1.00 95.62 114 PHE A CA 1
ATOM 938 C C . PHE A 1 114 ? -3.154 0.685 -6.093 1.00 95.62 114 PHE A C 1
ATOM 940 O O . PHE A 1 114 ? -2.630 0.063 -7.017 1.00 95.62 114 PHE A O 1
ATOM 947 N N . LEU A 1 115 ? -4.477 0.864 -6.000 1.00 96.00 115 LEU A N 1
ATOM 948 C CA . LEU A 1 115 ? -5.428 0.276 -6.947 1.00 96.00 115 LEU A CA 1
ATOM 949 C C . LEU A 1 115 ? -5.215 0.822 -8.366 1.00 96.00 115 LEU A C 1
ATOM 951 O O . LEU A 1 115 ? -5.237 0.052 -9.323 1.00 96.00 115 LEU A O 1
ATOM 955 N N . SER A 1 116 ? -4.929 2.121 -8.513 1.00 95.25 116 SER A N 1
ATOM 956 C CA . SER A 1 116 ? -4.585 2.711 -9.815 1.00 95.25 116 SER A CA 1
ATOM 957 C C . SER A 1 116 ? -3.352 2.046 -10.434 1.00 95.25 116 SER A C 1
ATOM 959 O O . SER A 1 116 ? -3.386 1.645 -11.598 1.00 95.25 116 SER A O 1
ATOM 961 N N . ILE A 1 117 ? -2.272 1.899 -9.661 1.00 94.75 117 ILE A N 1
ATOM 962 C CA . ILE A 1 117 ? -1.034 1.256 -10.123 1.00 94.75 117 ILE A CA 1
ATOM 963 C C . ILE A 1 117 ? -1.295 -0.212 -10.473 1.00 94.75 117 ILE A C 1
ATOM 965 O O . ILE A 1 117 ? -0.811 -0.689 -11.498 1.00 94.75 117 ILE A O 1
ATOM 969 N N . GLN A 1 118 ? -2.072 -0.928 -9.659 1.00 93.44 118 GLN A N 1
ATOM 970 C CA . GLN A 1 118 ? -2.427 -2.323 -9.910 1.00 93.44 118 GLN A CA 1
ATOM 971 C C . GLN A 1 118 ? -3.198 -2.481 -11.228 1.00 93.44 118 GLN A C 1
ATOM 973 O O . GLN A 1 118 ? -2.829 -3.315 -12.056 1.00 93.44 118 GLN A O 1
ATOM 978 N N . GLU A 1 119 ? -4.212 -1.647 -11.470 1.00 92.94 119 GLU A N 1
ATOM 979 C CA . GLU A 1 119 ? -4.969 -1.659 -12.726 1.00 92.94 119 GLU A CA 1
ATOM 980 C C . GLU A 1 119 ? -4.072 -1.379 -13.943 1.00 92.94 119 GLU A C 1
ATOM 982 O O . GLU A 1 119 ? -4.223 -2.007 -14.996 1.00 92.94 119 GLU A O 1
ATOM 987 N N . GLU A 1 120 ? -3.118 -0.454 -13.822 1.00 93.25 120 GLU A N 1
ATOM 988 C CA . GLU A 1 120 ? -2.155 -0.136 -14.882 1.00 93.25 120 GLU A CA 1
ATOM 989 C C . GLU A 1 120 ? -1.175 -1.295 -15.132 1.00 93.25 120 GLU A C 1
ATOM 991 O O . GLU A 1 120 ? -0.948 -1.674 -16.285 1.00 93.25 120 GLU A O 1
ATOM 996 N N . LEU A 1 121 ? -0.663 -1.927 -14.071 1.00 91.81 121 LEU A N 1
ATOM 997 C CA . LEU A 1 121 ? 0.184 -3.120 -14.156 1.00 91.81 121 LEU A CA 1
ATOM 998 C C . LEU A 1 121 ? -0.544 -4.294 -14.818 1.00 91.81 121 LEU A C 1
ATOM 1000 O O . LEU A 1 121 ? 0.023 -4.980 -15.671 1.00 91.81 121 LEU A O 1
ATOM 1004 N N . GLU A 1 122 ? -1.814 -4.514 -14.480 1.00 89.75 122 GLU A N 1
ATOM 1005 C CA . GLU A 1 122 ? -2.636 -5.523 -15.144 1.00 89.75 122 GLU A CA 1
ATOM 1006 C C . GLU A 1 122 ? -2.806 -5.241 -16.638 1.00 89.75 122 GLU A C 1
ATOM 1008 O O . GLU A 1 122 ? -2.729 -6.169 -17.449 1.00 89.75 122 GLU A O 1
ATOM 1013 N N . ARG A 1 123 ? -3.038 -3.978 -17.021 1.00 90.44 123 ARG A N 1
ATOM 1014 C CA . ARG A 1 123 ? -3.147 -3.582 -18.435 1.00 90.44 123 ARG A CA 1
ATOM 1015 C C . ARG A 1 123 ? -1.839 -3.838 -19.178 1.00 90.44 123 ARG A C 1
ATOM 1017 O O . ARG A 1 123 ? -1.879 -4.362 -20.289 1.00 90.44 123 ARG A O 1
ATOM 1024 N N . PHE A 1 124 ? -0.693 -3.532 -18.573 1.00 90.06 124 PHE A N 1
ATOM 1025 C CA . PHE A 1 124 ? 0.613 -3.861 -19.146 1.00 90.06 124 PHE A CA 1
ATOM 1026 C C . PHE A 1 124 ? 0.788 -5.364 -19.341 1.00 90.06 124 PHE A C 1
ATOM 1028 O O . PHE A 1 124 ? 1.057 -5.797 -20.464 1.00 90.06 124 PHE A O 1
ATOM 1035 N N . ASN A 1 125 ? 0.508 -6.163 -18.311 1.00 86.31 125 ASN A N 1
ATOM 1036 C CA . ASN A 1 125 ? 0.603 -7.619 -18.393 1.00 86.31 125 ASN A CA 1
ATOM 1037 C C . ASN A 1 125 ? -0.319 -8.206 -19.478 1.00 86.31 125 ASN A C 1
ATOM 1039 O O . ASN A 1 125 ? 0.122 -9.053 -20.257 1.00 86.31 125 ASN A O 1
ATOM 1043 N N . LYS A 1 126 ? -1.568 -7.725 -19.586 1.00 88.00 126 LYS A N 1
ATOM 1044 C CA . LYS A 1 126 ? -2.534 -8.134 -20.630 1.00 88.00 126 LYS A CA 1
ATOM 1045 C C . LYS A 1 126 ? -2.042 -7.810 -22.047 1.00 88.00 126 LYS A C 1
ATOM 1047 O O . LYS A 1 126 ? -2.342 -8.555 -22.975 1.00 88.00 126 LYS A O 1
ATOM 1052 N N . ASN A 1 127 ? -1.248 -6.751 -22.199 1.00 89.06 127 ASN A N 1
ATOM 1053 C CA . ASN A 1 127 ? -0.634 -6.341 -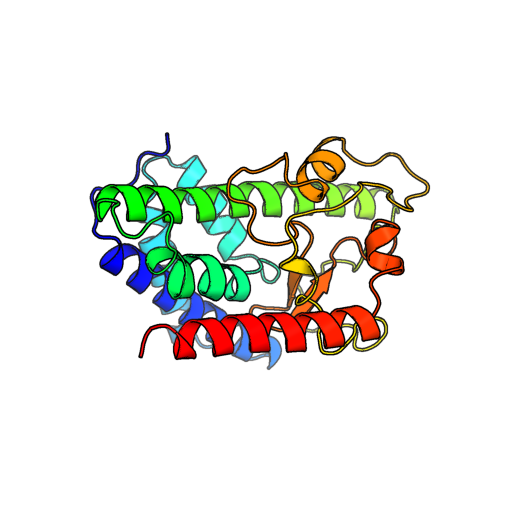23.464 1.00 89.06 127 ASN A CA 1
ATOM 1054 C C . ASN A 1 127 ? 0.768 -6.941 -23.693 1.00 89.06 127 ASN A C 1
ATOM 1056 O O . ASN A 1 127 ? 1.450 -6.559 -24.642 1.00 89.06 127 ASN A O 1
ATOM 1060 N N . GLY A 1 128 ? 1.223 -7.861 -22.835 1.00 86.81 128 GLY A N 1
ATOM 1061 C CA . GLY A 1 128 ? 2.545 -8.485 -22.941 1.00 86.81 128 GLY A CA 1
ATOM 1062 C C . GLY A 1 128 ? 3.716 -7.581 -22.537 1.00 86.81 128 GLY A C 1
ATOM 1063 O O . GLY A 1 128 ? 4.869 -7.951 -22.757 1.00 86.81 128 GLY A O 1
ATOM 1064 N N . LEU A 1 129 ? 3.444 -6.422 -21.935 1.00 87.38 129 LEU A N 1
ATOM 1065 C CA . LEU A 1 129 ? 4.452 -5.508 -21.404 1.00 87.38 129 LEU A CA 1
ATOM 1066 C C . LEU A 1 129 ? 4.792 -5.911 -19.967 1.00 87.38 129 LEU A C 1
ATOM 1068 O O . LEU A 1 129 ? 3.919 -5.972 -19.103 1.00 87.38 129 LEU A O 1
ATOM 1072 N N . VAL A 1 130 ? 6.067 -6.186 -19.703 1.00 82.31 130 VAL A N 1
ATOM 1073 C CA . VAL A 1 130 ? 6.536 -6.619 -18.381 1.00 82.31 130 VAL A CA 1
ATOM 1074 C C . VAL A 1 130 ? 7.149 -5.425 -17.654 1.00 82.31 130 VAL A C 1
ATOM 1076 O O . VAL A 1 130 ? 8.286 -5.046 -17.916 1.00 82.31 130 VAL A O 1
ATOM 1079 N N . ALA A 1 131 ? 6.383 -4.824 -16.743 1.00 81.44 131 ALA A N 1
ATOM 1080 C CA . ALA A 1 131 ? 6.859 -3.735 -15.888 1.00 81.44 131 ALA A CA 1
ATOM 1081 C C . ALA A 1 131 ? 7.655 -4.250 -14.673 1.00 81.44 131 ALA A C 1
ATOM 1083 O O . ALA A 1 131 ? 8.661 -3.673 -14.273 1.00 81.44 131 ALA A O 1
ATOM 1084 N N . GLY A 1 132 ? 7.226 -5.360 -14.081 1.00 79.62 132 GLY A N 1
ATOM 1085 C CA . GLY A 1 132 ? 7.800 -5.873 -12.841 1.00 79.62 132 GLY A CA 1
ATOM 1086 C C . GLY A 1 132 ? 7.439 -7.330 -12.611 1.00 79.62 132 GLY A C 1
ATOM 1087 O O . GLY A 1 132 ? 7.309 -8.110 -13.558 1.00 79.62 132 GLY A O 1
ATOM 1088 N N . MET A 1 133 ? 7.287 -7.694 -11.341 1.00 72.94 133 MET A N 1
ATOM 1089 C CA . MET A 1 133 ? 6.800 -9.014 -10.967 1.00 72.94 133 MET A CA 1
ATOM 1090 C C . MET A 1 133 ? 5.361 -9.190 -11.458 1.00 72.94 133 MET A C 1
ATOM 1092 O O . MET A 1 133 ? 4.532 -8.286 -11.337 1.00 72.94 133 MET A O 1
ATOM 1096 N N . ARG A 1 134 ? 5.057 -10.361 -12.021 1.00 73.19 134 ARG A N 1
ATOM 1097 C CA . ARG A 1 134 ? 3.668 -10.722 -12.293 1.00 73.19 134 ARG A CA 1
ATOM 1098 C C . ARG A 1 134 ? 2.987 -10.945 -10.953 1.00 73.19 134 ARG A C 1
ATOM 1100 O O . ARG A 1 134 ? 3.388 -11.819 -10.201 1.00 73.19 134 ARG A O 1
ATOM 1107 N N . LEU A 1 135 ? 2.004 -10.107 -10.664 1.00 72.56 135 LEU A N 1
ATOM 1108 C CA . LEU A 1 135 ? 1.190 -10.219 -9.467 1.00 72.56 135 LEU A CA 1
ATOM 1109 C C . LEU A 1 135 ? 0.234 -11.392 -9.673 1.00 72.56 135 LEU A C 1
ATOM 1111 O O . LEU A 1 135 ? -0.592 -11.369 -10.587 1.00 72.56 135 LEU A O 1
ATOM 1115 N N . SER A 1 136 ? 0.369 -12.419 -8.850 1.00 67.25 136 SER A N 1
ATOM 1116 C CA . SER A 1 136 ? -0.506 -13.580 -8.852 1.00 67.25 136 SER A CA 1
ATOM 1117 C C . SER A 1 136 ? -1.150 -13.695 -7.496 1.00 67.25 136 SER A C 1
ATOM 1119 O O . SER A 1 136 ? -0.488 -13.830 -6.477 1.00 67.25 136 SER A O 1
ATOM 1121 N N . VAL A 1 137 ? -2.472 -13.708 -7.465 1.00 65.44 137 VAL A N 1
ATOM 1122 C CA . VAL A 1 137 ? -3.207 -13.860 -6.206 1.00 65.44 137 VAL A CA 1
ATOM 1123 C C . VAL A 1 137 ? -3.011 -15.237 -5.553 1.00 65.44 137 VAL A C 1
ATOM 1125 O O . VAL A 1 137 ? -3.585 -15.485 -4.500 1.00 65.44 137 VAL A O 1
ATOM 1128 N N . SER A 1 138 ? -2.233 -16.145 -6.158 1.00 74.44 138 SER A N 1
ATOM 1129 C CA . SER A 1 138 ? -1.937 -17.459 -5.591 1.00 74.44 138 SER A CA 1
ATOM 1130 C C . SER A 1 138 ? -0.879 -17.362 -4.483 1.00 74.44 138 SER A C 1
ATOM 1132 O O . SER A 1 138 ? 0.279 -17.066 -4.786 1.00 74.44 138 SER A O 1
ATOM 1134 N N . PRO A 1 139 ? -1.205 -17.730 -3.228 1.00 63.22 139 PRO A N 1
ATOM 1135 C CA . PRO A 1 139 ? -0.235 -17.807 -2.128 1.00 63.22 139 PRO A CA 1
ATOM 1136 C C . PRO A 1 139 ? 0.878 -18.845 -2.353 1.00 63.22 139 PRO A C 1
ATOM 1138 O O . PRO A 1 139 ? 1.822 -18.929 -1.573 1.00 63.22 139 PRO A O 1
ATOM 1141 N N . GLN A 1 140 ? 0.756 -19.674 -3.395 1.00 63.56 140 GLN A N 1
ATOM 1142 C CA . GLN A 1 140 ? 1.735 -20.702 -3.749 1.00 63.56 140 GLN A CA 1
ATOM 1143 C C . GLN A 1 140 ? 2.875 -20.173 -4.626 1.00 63.56 140 GLN A C 1
ATOM 1145 O O . GLN A 1 140 ? 3.849 -20.895 -4.846 1.00 63.56 140 GLN A O 1
ATOM 1150 N N . GLU A 1 141 ? 2.769 -18.953 -5.162 1.00 66.25 141 GLU A N 1
ATOM 1151 C CA . GLU A 1 141 ? 3.887 -18.358 -5.890 1.00 66.25 141 GLU A CA 1
ATOM 1152 C C . GLU A 1 141 ? 4.986 -17.938 -4.928 1.00 66.25 141 GLU A C 1
AT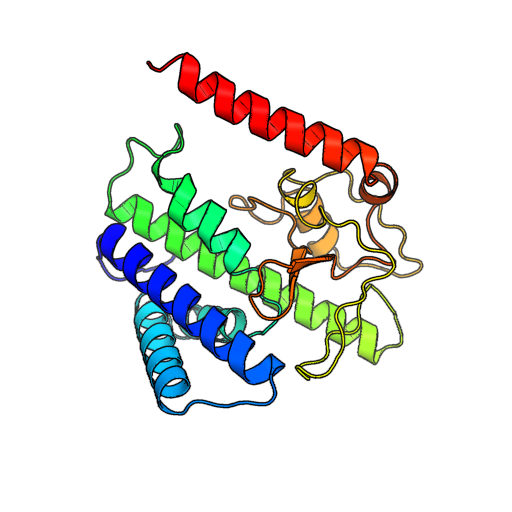OM 1154 O O . GLU A 1 141 ? 4.764 -17.153 -4.024 1.00 66.25 141 GLU A O 1
ATOM 1159 N N . VAL A 1 142 ? 6.192 -18.459 -5.127 1.00 69.44 142 VAL A N 1
ATOM 1160 C CA . VAL A 1 142 ? 7.325 -18.167 -4.251 1.00 69.44 142 VAL A CA 1
ATOM 1161 C C . VAL A 1 142 ? 7.767 -16.719 -4.456 1.00 69.44 142 VAL A C 1
ATOM 1163 O O . VAL A 1 1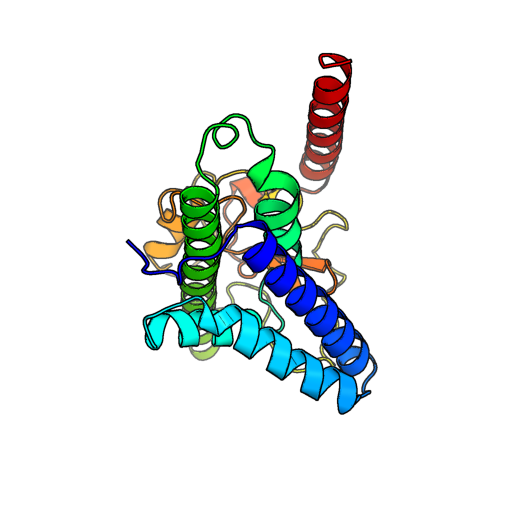42 ? 7.960 -16.278 -5.592 1.00 69.44 142 VAL A O 1
ATOM 1166 N N . PHE A 1 143 ? 7.969 -15.988 -3.356 1.00 72.75 143 PHE A N 1
ATOM 1167 C CA . PHE A 1 143 ? 8.613 -14.677 -3.397 1.00 72.75 143 PHE A CA 1
ATOM 1168 C C . PHE A 1 143 ? 9.961 -14.793 -4.134 1.00 72.75 143 PHE A C 1
ATOM 1170 O O . PHE A 1 143 ? 10.749 -15.675 -3.786 1.00 72.75 143 PHE A O 1
ATOM 1177 N N . PRO A 1 144 ? 10.266 -13.954 -5.139 1.00 64.31 144 PRO A N 1
ATOM 1178 C CA . PRO A 1 144 ? 11.501 -14.094 -5.894 1.00 64.31 144 PRO A CA 1
ATOM 1179 C C . PRO A 1 144 ? 12.683 -13.748 -4.984 1.00 64.31 144 PRO A C 1
ATOM 1181 O O . PRO A 1 144 ? 12.950 -12.582 -4.724 1.00 64.31 144 PRO A O 1
ATOM 1184 N N . GLU A 1 145 ? 13.404 -14.750 -4.487 1.00 63.34 145 GLU A N 1
ATOM 1185 C CA . GLU A 1 145 ? 14.596 -14.517 -3.655 1.00 63.34 145 GLU A CA 1
ATOM 1186 C C . GLU A 1 145 ? 15.749 -13.896 -4.465 1.00 63.34 145 GLU A C 1
ATOM 1188 O O . GLU A 1 145 ? 16.661 -13.288 -3.914 1.00 63.34 145 GLU A O 1
ATOM 1193 N N . THR A 1 146 ? 15.710 -14.020 -5.794 1.00 58.47 146 THR A N 1
ATOM 1194 C CA . THR A 1 146 ? 16.735 -13.500 -6.703 1.00 58.47 146 THR A CA 1
ATOM 1195 C C . THR A 1 146 ? 16.355 -12.126 -7.254 1.00 58.47 146 THR A C 1
ATOM 1197 O O . THR A 1 146 ? 15.290 -11.977 -7.852 1.00 58.47 146 THR A O 1
ATOM 1200 N N . GLY A 1 147 ? 17.258 -11.147 -7.137 1.00 61.56 147 GLY A N 1
ATOM 1201 C CA . GLY A 1 147 ? 17.093 -9.785 -7.676 1.00 61.56 147 GLY A CA 1
ATOM 1202 C C . GLY A 1 147 ? 16.647 -8.743 -6.644 1.00 61.56 147 GLY A C 1
ATOM 1203 O O . GLY A 1 147 ? 16.755 -7.543 -6.900 1.00 61.56 147 GLY A O 1
ATOM 1204 N N . TRP A 1 148 ? 16.224 -9.190 -5.460 1.00 67.44 148 TRP A N 1
ATOM 1205 C CA . TRP A 1 148 ? 15.882 -8.332 -4.330 1.00 67.44 148 TRP A CA 1
ATOM 1206 C C . TRP A 1 148 ? 16.934 -8.433 -3.233 1.00 67.44 148 TRP A C 1
ATOM 1208 O O . TRP A 1 148 ? 17.348 -9.527 -2.861 1.00 67.44 148 TRP A O 1
ATOM 1218 N N . CYS A 1 149 ? 17.390 -7.289 -2.718 1.00 64.00 149 CYS A N 1
ATOM 1219 C CA . CYS A 1 149 ? 18.226 -7.282 -1.523 1.00 64.00 149 CYS A CA 1
ATOM 1220 C C . CYS A 1 149 ? 17.366 -7.546 -0.281 1.00 64.00 149 CYS A C 1
ATOM 1222 O O . CYS A 1 149 ? 16.175 -7.232 -0.256 1.00 64.00 149 CYS A O 1
ATOM 1224 N N . GLU A 1 150 ? 17.985 -8.054 0.781 1.00 64.56 150 GLU A N 1
ATOM 1225 C CA . GLU A 1 150 ? 17.324 -8.278 2.075 1.00 64.56 150 GLU A CA 1
ATOM 1226 C C . GLU A 1 150 ? 16.772 -6.989 2.718 1.00 64.56 150 GLU A C 1
ATOM 1228 O O . GLU A 1 150 ? 15.921 -7.047 3.599 1.00 64.56 150 GLU A O 1
ATOM 1233 N N . HIS A 1 151 ? 17.197 -5.820 2.225 1.00 63.31 151 HIS A N 1
ATOM 1234 C CA . HIS A 1 151 ? 16.764 -4.493 2.670 1.00 63.31 151 HIS A CA 1
ATOM 1235 C C . HIS A 1 151 ? 15.695 -3.849 1.766 1.00 63.31 151 HIS A C 1
ATOM 1237 O O . HIS A 1 151 ? 15.390 -2.660 1.922 1.00 63.31 151 HIS A O 1
ATOM 1243 N N . CYS A 1 152 ? 15.141 -4.585 0.794 1.00 73.88 152 CYS A N 1
ATOM 1244 C CA . CYS A 1 152 ? 14.150 -4.045 -0.136 1.00 73.88 152 CYS A CA 1
ATOM 1245 C C . CYS A 1 152 ? 12.967 -3.402 0.606 1.00 73.88 152 CYS A C 1
ATOM 1247 O O . CYS A 1 152 ? 12.415 -3.954 1.553 1.00 73.88 152 CYS A O 1
ATOM 1249 N N . GLY A 1 153 ? 12.613 -2.181 0.189 1.00 73.81 153 GLY A N 1
ATOM 1250 C CA . GLY A 1 153 ? 11.646 -1.325 0.883 1.00 73.81 153 GLY A CA 1
ATOM 1251 C C . GLY A 1 153 ? 12.248 -0.307 1.855 1.00 73.81 153 GLY A C 1
ATOM 1252 O O . GLY A 1 153 ? 11.531 0.601 2.269 1.00 73.81 153 GLY A O 1
ATOM 1253 N N . GLY A 1 154 ? 13.547 -0.388 2.165 1.00 73.69 154 GLY A N 1
ATOM 1254 C CA . GLY A 1 154 ? 14.271 0.617 2.955 1.00 73.69 154 GLY A CA 1
ATOM 1255 C C . GLY A 1 154 ? 14.476 1.938 2.212 1.00 73.69 154 GLY A C 1
ATOM 1256 O O . GLY A 1 154 ? 13.976 2.978 2.635 1.00 73.69 154 GLY A O 1
ATOM 1257 N N . CYS A 1 155 ? 15.134 1.894 1.050 1.00 73.25 155 CYS A N 1
ATOM 1258 C CA . CYS A 1 155 ? 15.322 3.065 0.179 1.00 73.25 155 CYS A CA 1
ATOM 1259 C C . CYS A 1 155 ? 13.997 3.664 -0.328 1.00 73.25 155 CYS A C 1
ATOM 1261 O O . CYS A 1 155 ? 13.943 4.813 -0.754 1.00 73.25 155 CYS A O 1
ATOM 1263 N N . CYS A 1 156 ? 12.905 2.902 -0.248 1.00 80.00 156 CYS A N 1
ATOM 1264 C CA . CYS A 1 156 ? 11.577 3.352 -0.637 1.00 80.00 156 CYS A CA 1
ATOM 1265 C C . CYS A 1 156 ? 10.950 4.331 0.365 1.00 80.00 156 CYS A C 1
ATOM 1267 O O . CYS A 1 156 ? 9.930 4.919 0.029 1.00 80.00 156 CYS A O 1
ATOM 1269 N N . GLU A 1 157 ? 11.526 4.543 1.552 1.00 79.50 157 GLU A N 1
ATOM 1270 C CA . GLU A 1 157 ? 11.104 5.618 2.469 1.00 79.50 157 GLU A CA 1
ATOM 1271 C C . GLU A 1 157 ? 11.624 7.004 2.016 1.00 79.50 157 GLU A C 1
ATOM 1273 O O . GLU A 1 157 ? 11.193 8.033 2.537 1.00 79.50 157 GLU A O 1
ATOM 1278 N N . ILE A 1 158 ? 12.497 7.066 0.997 1.00 70.25 158 ILE A N 1
ATOM 1279 C CA . ILE A 1 158 ? 12.893 8.326 0.355 1.00 70.25 158 ILE A CA 1
ATOM 1280 C C . ILE A 1 158 ? 11.702 8.857 -0.448 1.00 70.25 158 ILE A C 1
ATOM 1282 O O . ILE A 1 158 ? 11.160 8.180 -1.327 1.00 70.25 158 ILE A O 1
ATOM 1286 N N . ARG A 1 159 ? 11.281 10.090 -0.146 1.00 67.62 159 ARG A N 1
ATOM 1287 C CA . ARG A 1 159 ? 10.140 10.742 -0.797 1.00 67.62 159 ARG A CA 1
ATOM 1288 C C . ARG A 1 159 ? 10.496 11.186 -2.221 1.00 67.62 159 ARG A C 1
ATOM 1290 O O . ARG A 1 159 ? 10.733 12.361 -2.478 1.00 67.62 159 ARG A O 1
ATOM 1297 N N . GLY A 1 160 ? 10.465 10.222 -3.131 1.00 79.25 160 GLY A N 1
ATOM 1298 C CA . GLY A 1 160 ? 10.549 10.413 -4.571 1.00 79.25 160 GLY A CA 1
ATOM 1299 C C . GLY A 1 160 ? 11.950 10.661 -5.128 1.00 79.25 160 GLY A C 1
ATOM 1300 O O . GLY A 1 160 ? 12.939 10.705 -4.400 1.00 79.25 160 GLY A O 1
ATOM 1301 N N . GLY A 1 161 ? 12.027 10.792 -6.451 1.00 84.94 161 GLY A N 1
ATOM 1302 C CA . GLY A 1 161 ? 13.275 11.030 -7.174 1.00 84.94 161 GLY A CA 1
ATOM 1303 C C . GLY A 1 161 ? 13.059 11.469 -8.626 1.00 84.94 161 GLY A C 1
ATOM 1304 O O . GLY A 1 161 ? 11.914 11.629 -9.066 1.00 84.94 161 GLY A O 1
ATOM 1305 N N . PRO A 1 162 ? 14.145 11.669 -9.397 1.00 87.69 162 PRO A N 1
ATOM 1306 C CA . PRO A 1 162 ? 14.060 11.969 -10.824 1.00 87.69 162 PRO A CA 1
ATOM 1307 C C . PRO A 1 162 ? 13.322 10.846 -11.578 1.00 87.69 162 PRO A C 1
ATOM 1309 O O . PRO A 1 162 ? 13.757 9.694 -11.521 1.00 87.69 162 PRO A O 1
ATOM 1312 N N . PRO A 1 163 ? 12.219 11.132 -12.299 1.00 88.94 163 PRO A N 1
ATOM 1313 C CA . PRO A 1 163 ? 11.373 10.113 -12.924 1.00 88.94 163 PRO A CA 1
ATOM 1314 C C . PRO A 1 163 ? 11.956 9.635 -14.263 1.00 88.94 163 PRO A C 1
ATOM 1316 O O . PRO A 1 163 ? 11.282 9.626 -15.292 1.00 88.94 163 PRO A O 1
ATOM 1319 N N . GLU A 1 164 ? 13.230 9.252 -14.267 1.00 91.56 164 GLU A N 1
ATOM 1320 C CA . GLU A 1 164 ? 13.931 8.727 -15.439 1.00 91.56 164 GLU A CA 1
ATOM 1321 C C . GLU A 1 164 ? 13.725 7.217 -15.551 1.00 91.56 164 GLU A C 1
ATOM 1323 O O . GLU A 1 164 ? 14.626 6.425 -15.274 1.00 91.56 164 GLU A O 1
ATOM 1328 N N . PHE A 1 165 ? 12.511 6.809 -15.914 1.00 90.12 165 PHE A N 1
ATOM 1329 C CA . PHE A 1 165 ? 12.173 5.400 -16.106 1.00 90.12 165 PHE A CA 1
ATOM 1330 C C . PHE A 1 165 ? 12.955 4.770 -17.262 1.00 90.12 165 PHE A C 1
ATOM 1332 O O . PHE A 1 165 ? 13.287 5.422 -18.251 1.00 90.12 165 PHE A O 1
ATOM 1339 N N . THR A 1 166 ? 13.215 3.471 -17.136 1.00 84.50 166 THR A N 1
ATOM 1340 C CA . THR A 1 166 ? 13.972 2.670 -18.115 1.00 84.50 166 THR A CA 1
ATOM 1341 C C . THR A 1 166 ? 13.065 1.886 -19.074 1.00 84.50 166 THR A C 1
ATOM 1343 O O . THR A 1 166 ? 13.540 1.054 -19.844 1.00 84.50 166 THR A O 1
ATOM 1346 N N . ALA A 1 167 ? 11.755 2.157 -19.052 1.00 88.62 167 ALA A N 1
ATOM 1347 C CA . ALA A 1 167 ? 10.776 1.494 -19.907 1.00 88.62 167 ALA A CA 1
ATOM 1348 C C . ALA A 1 167 ? 11.030 1.766 -21.399 1.00 88.62 167 ALA A C 1
ATOM 1350 O O . ALA A 1 167 ? 11.267 2.899 -21.812 1.00 88.62 167 ALA A O 1
ATOM 1351 N N . SER A 1 168 ? 10.893 0.726 -22.222 1.00 87.75 168 SER A N 1
ATOM 1352 C CA . SER A 1 168 ? 10.894 0.830 -23.689 1.00 87.75 168 SER A CA 1
ATOM 1353 C C . SER A 1 168 ? 9.532 1.231 -24.273 1.00 87.75 168 SER A C 1
ATOM 1355 O O . SER A 1 168 ? 9.375 1.297 -25.492 1.00 87.75 168 SER A O 1
ATOM 1357 N N . PHE A 1 169 ? 8.543 1.479 -23.413 1.00 88.75 169 PHE A N 1
ATOM 1358 C CA . PHE A 1 169 ? 7.168 1.819 -23.760 1.00 88.75 169 PHE A CA 1
ATOM 1359 C C . PHE A 1 169 ? 6.698 3.048 -22.977 1.00 88.75 169 PHE A C 1
ATOM 1361 O O . PHE A 1 169 ? 7.294 3.431 -21.970 1.00 88.75 169 PHE A O 1
ATOM 1368 N N . GLU A 1 170 ? 5.621 3.671 -23.454 1.00 90.25 170 GLU A N 1
ATOM 1369 C CA . GLU A 1 170 ? 5.040 4.845 -22.810 1.00 90.25 170 GLU A CA 1
ATOM 1370 C C . GLU A 1 170 ? 4.427 4.477 -21.454 1.00 90.25 170 GLU A C 1
ATOM 1372 O O . GLU A 1 170 ? 3.603 3.566 -21.347 1.00 90.25 170 GLU A O 1
ATOM 1377 N N . LEU A 1 171 ? 4.843 5.200 -20.414 1.00 91.62 171 LEU A N 1
ATOM 1378 C CA . LEU A 1 171 ? 4.318 5.044 -19.063 1.00 91.62 171 LEU A CA 1
ATOM 1379 C C . LEU A 1 171 ? 3.201 6.047 -18.792 1.00 91.62 171 LEU A C 1
ATOM 1381 O O . LEU A 1 171 ? 3.214 7.144 -19.358 1.00 91.62 171 LEU A O 1
ATOM 1385 N N . PRO A 1 172 ? 2.270 5.734 -17.876 1.00 92.25 172 PRO A N 1
ATOM 1386 C CA . PRO A 1 172 ? 1.215 6.658 -17.514 1.00 92.25 172 PRO A CA 1
ATOM 1387 C C . PRO A 1 172 ? 1.834 7.912 -16.889 1.00 92.25 172 PRO A C 1
ATOM 1389 O O . PRO A 1 172 ? 2.749 7.828 -16.065 1.00 92.25 172 PRO A O 1
ATOM 1392 N N . GLY A 1 173 ? 1.328 9.096 -17.241 1.00 90.81 173 GLY A N 1
ATOM 1393 C CA . GLY A 1 173 ? 1.823 10.352 -16.661 1.00 90.81 173 GLY A CA 1
ATOM 1394 C C . GLY A 1 173 ? 1.694 10.399 -15.130 1.00 90.81 173 GLY A C 1
ATOM 1395 O O . GLY A 1 173 ? 2.517 11.018 -14.454 1.00 90.81 173 GLY A O 1
ATOM 1396 N N . SER A 1 174 ? 0.709 9.681 -14.578 1.00 92.00 174 SER A N 1
ATOM 1397 C CA . SER A 1 174 ? 0.511 9.471 -13.138 1.00 92.00 174 SER A CA 1
ATOM 1398 C C . SER A 1 174 ? 1.744 8.860 -12.466 1.00 92.00 174 SER A C 1
ATOM 1400 O O . SER A 1 174 ? 2.125 9.308 -11.389 1.00 92.00 174 SER A O 1
ATOM 1402 N N . TRP A 1 175 ? 2.440 7.921 -13.112 1.00 92.94 175 TRP A N 1
ATOM 1403 C CA . TRP A 1 175 ? 3.611 7.253 -12.535 1.00 92.94 175 TRP A CA 1
ATOM 1404 C C . TRP A 1 175 ? 4.778 8.204 -12.323 1.00 92.94 175 TRP A C 1
ATOM 1406 O O . TRP A 1 175 ? 5.462 8.126 -11.304 1.00 92.94 175 TRP A O 1
ATOM 1416 N N . GLN A 1 176 ? 4.980 9.139 -13.251 1.00 91.81 176 GLN A N 1
ATOM 1417 C CA . GLN A 1 176 ? 5.998 10.175 -13.096 1.00 91.81 176 GLN A CA 1
ATOM 1418 C C . GLN A 1 176 ? 5.660 11.103 -11.926 1.00 91.81 176 GLN A C 1
ATOM 1420 O O . GLN A 1 176 ? 6.543 11.445 -11.143 1.00 91.81 176 GLN A O 1
ATOM 1425 N N . LEU A 1 177 ? 4.384 11.475 -11.771 1.00 92.19 177 LEU A N 1
ATOM 1426 C CA . LEU A 1 177 ? 3.920 12.304 -10.655 1.00 92.19 177 LEU A CA 1
ATOM 1427 C C . LEU A 1 177 ? 4.073 11.587 -9.309 1.00 92.19 177 LEU A C 1
ATOM 1429 O O . LEU A 1 177 ? 4.578 12.177 -8.353 1.00 92.19 177 LEU A O 1
ATOM 1433 N N . TYR A 1 178 ? 3.677 10.317 -9.236 1.00 91.56 178 TYR A N 1
ATOM 1434 C CA . TYR A 1 178 ? 3.843 9.478 -8.051 1.00 91.56 178 TYR A CA 1
ATOM 1435 C C . TYR A 1 178 ? 5.317 9.294 -7.699 1.00 91.56 178 TYR A C 1
ATOM 1437 O O . TYR A 1 178 ? 5.711 9.511 -6.555 1.00 91.56 178 TYR A O 1
ATOM 1445 N N . PHE A 1 179 ? 6.169 8.977 -8.674 1.00 90.69 179 PHE A N 1
ATOM 1446 C CA . PHE A 1 179 ? 7.588 8.785 -8.400 1.00 90.69 179 PHE A CA 1
ATOM 1447 C C . PHE A 1 179 ? 8.291 10.070 -7.957 1.00 90.69 179 PHE A C 1
ATOM 1449 O O . PHE A 1 179 ? 9.147 10.015 -7.083 1.00 90.69 179 PHE A O 1
ATOM 1456 N N . ARG A 1 180 ? 7.908 11.241 -8.478 1.00 89.94 180 ARG A N 1
ATOM 1457 C CA . ARG A 1 180 ? 8.444 12.525 -7.990 1.00 89.94 180 ARG A CA 1
ATOM 1458 C C . ARG A 1 180 ? 7.981 12.896 -6.580 1.00 89.94 180 ARG A C 1
ATOM 1460 O O . ARG A 1 180 ? 8.577 13.771 -5.965 1.00 89.94 180 ARG A O 1
ATOM 1467 N N . GLY A 1 181 ? 6.929 12.256 -6.066 1.00 86.19 181 GLY A N 1
ATOM 1468 C CA . GLY A 1 181 ? 6.282 12.654 -4.814 1.00 86.19 181 GLY A CA 1
ATOM 1469 C C . GLY A 1 181 ? 5.282 13.805 -4.964 1.00 86.19 181 GLY A C 1
ATOM 1470 O O . GLY A 1 181 ? 4.775 14.305 -3.958 1.00 86.19 181 GLY A O 1
ATOM 1471 N N . ASP A 1 182 ? 4.970 14.195 -6.204 1.00 86.94 182 ASP A N 1
ATOM 1472 C CA . ASP A 1 182 ? 4.016 15.260 -6.538 1.00 86.94 182 ASP A CA 1
ATOM 1473 C C . ASP A 1 182 ? 2.569 14.751 -6.563 1.00 86.94 182 ASP A C 1
ATOM 1475 O O . ASP A 1 182 ? 1.625 15.518 -6.376 1.00 86.94 182 ASP A O 1
ATOM 1479 N N . GLY A 1 183 ? 2.381 13.451 -6.810 1.00 81.12 183 GLY A N 1
ATOM 1480 C CA . GLY A 1 183 ? 1.060 12.846 -6.974 1.00 81.12 183 GLY A CA 1
ATOM 1481 C C . GLY A 1 183 ? 0.264 12.712 -5.673 1.00 81.12 183 GLY A C 1
ATOM 1482 O O . GLY A 1 183 ? -0.948 12.519 -5.722 1.00 81.12 183 GLY A O 1
ATOM 1483 N N . CYS A 1 184 ? 0.916 12.828 -4.510 1.00 82.94 184 CYS A N 1
ATOM 1484 C CA . CYS A 1 184 ? 0.255 12.722 -3.215 1.00 82.94 184 CYS A CA 1
ATOM 1485 C C . CYS A 1 184 ? 1.013 13.484 -2.118 1.00 82.94 184 CYS A C 1
ATOM 1487 O O . CYS A 1 184 ? 2.162 13.187 -1.787 1.00 82.94 184 CYS A O 1
ATOM 1489 N N . LYS A 1 185 ? 0.350 14.468 -1.493 1.00 80.50 185 LYS A N 1
ATOM 1490 C CA . LYS A 1 185 ? 0.953 15.270 -0.411 1.00 80.50 185 LYS A CA 1
ATOM 1491 C C . LYS A 1 185 ? 1.335 14.431 0.807 1.00 80.50 185 LYS A C 1
ATOM 1493 O O . LYS A 1 185 ? 2.284 14.794 1.500 1.00 80.50 185 LYS A O 1
ATOM 1498 N N . SER A 1 186 ? 0.625 13.329 1.028 1.00 74.81 186 SER A N 1
ATOM 1499 C CA . SER A 1 186 ? 0.844 12.365 2.105 1.00 74.81 186 SER A CA 1
ATOM 1500 C C . SER A 1 186 ? 1.686 11.160 1.683 1.00 74.81 186 SER A C 1
ATOM 1502 O O . SER A 1 186 ? 1.701 10.142 2.374 1.00 74.81 186 SER A O 1
ATOM 1504 N N . GLN A 1 187 ? 2.385 11.237 0.547 1.00 85.25 187 GLN A N 1
ATOM 1505 C CA . GLN A 1 187 ? 3.311 10.192 0.137 1.00 85.25 187 GLN A CA 1
ATOM 1506 C C . GLN A 1 187 ? 4.482 10.123 1.120 1.00 85.25 187 GLN A C 1
ATOM 1508 O O . GLN A 1 187 ? 5.306 11.037 1.186 1.00 85.25 187 GLN A O 1
ATOM 1513 N N . ARG A 1 188 ? 4.526 9.035 1.893 1.00 82.88 188 ARG A N 1
ATOM 1514 C CA . ARG A 1 188 ? 5.560 8.782 2.909 1.00 82.88 188 ARG A CA 1
ATOM 1515 C C . ARG A 1 188 ? 6.599 7.757 2.464 1.00 82.88 188 ARG A C 1
ATOM 1517 O O . ARG A 1 188 ? 7.663 7.672 3.055 1.00 82.88 188 ARG A O 1
ATOM 1524 N N . PHE A 1 189 ? 6.274 6.986 1.434 1.00 88.81 189 PHE A N 1
ATOM 1525 C CA . PHE A 1 189 ? 7.138 5.987 0.826 1.00 88.81 189 PHE A CA 1
ATOM 1526 C C . PHE A 1 189 ? 6.798 5.846 -0.665 1.00 88.81 189 PHE A C 1
ATOM 1528 O O . PHE A 1 189 ? 5.856 6.473 -1.155 1.00 88.81 189 PHE A O 1
ATOM 1535 N N . CYS A 1 190 ? 7.588 5.067 -1.400 1.00 91.06 190 CYS A N 1
ATOM 1536 C CA . CYS A 1 190 ? 7.435 4.839 -2.832 1.00 91.06 190 CYS A CA 1
ATOM 1537 C C . CYS A 1 190 ? 6.087 4.162 -3.153 1.00 91.06 190 CYS A C 1
ATOM 1539 O O . CYS A 1 190 ? 5.824 3.078 -2.635 1.00 91.06 190 CYS A O 1
ATOM 1541 N N . PRO A 1 191 ? 5.262 4.730 -4.052 1.00 92.19 191 PRO A N 1
ATOM 1542 C CA . PRO A 1 191 ? 3.985 4.144 -4.463 1.00 92.19 191 PRO A CA 1
ATOM 1543 C C . PRO A 1 191 ? 4.066 2.771 -5.131 1.00 92.19 191 PRO A C 1
ATOM 1545 O O . PRO A 1 191 ? 3.089 2.032 -5.154 1.00 92.19 191 PRO A O 1
ATOM 1548 N N . PHE A 1 192 ? 5.239 2.418 -5.654 1.00 92.19 192 PHE A N 1
ATOM 1549 C CA . PHE A 1 192 ? 5.494 1.121 -6.278 1.00 92.19 192 PHE A CA 1
ATOM 1550 C C . PHE A 1 192 ? 6.028 0.070 -5.294 1.00 92.19 192 PHE A C 1
ATOM 1552 O O . PHE A 1 192 ? 6.390 -1.031 -5.711 1.00 92.19 192 PHE A O 1
ATOM 1559 N N . LEU A 1 193 ? 6.115 0.403 -4.001 1.00 91.50 193 LEU A N 1
ATOM 1560 C CA . LEU A 1 193 ? 6.468 -0.544 -2.951 1.00 91.50 193 LEU A CA 1
ATOM 1561 C C . LEU A 1 193 ? 5.263 -1.428 -2.640 1.00 91.50 193 LEU A C 1
ATOM 1563 O O . LEU A 1 193 ? 4.281 -0.962 -2.065 1.00 91.50 193 LEU A O 1
ATOM 1567 N N . PHE A 1 194 ? 5.348 -2.693 -3.028 1.00 92.88 194 PHE A N 1
ATOM 1568 C CA . PHE A 1 194 ? 4.335 -3.699 -2.737 1.00 92.88 194 PHE A CA 1
ATOM 1569 C C . PHE A 1 194 ? 4.864 -4.608 -1.626 1.00 92.88 194 PHE A C 1
ATOM 1571 O O . PHE A 1 194 ? 6.076 -4.797 -1.480 1.00 92.88 194 PHE A O 1
ATOM 1578 N N . GLU A 1 195 ? 3.962 -5.141 -0.815 1.00 91.81 195 GLU A N 1
ATOM 1579 C CA . GLU A 1 195 ? 4.287 -6.083 0.256 1.00 91.81 195 GLU A CA 1
ATOM 1580 C C . GLU A 1 195 ? 3.891 -7.491 -0.169 1.00 91.81 195 GLU A C 1
ATOM 1582 O O . GLU A 1 195 ? 2.958 -7.674 -0.925 1.00 91.81 195 GLU A O 1
ATOM 1587 N N . TYR A 1 196 ? 4.598 -8.520 0.264 1.00 90.56 196 TYR A N 1
ATOM 1588 C CA . TYR A 1 196 ? 4.257 -9.893 -0.062 1.00 90.56 196 TYR A CA 1
ATOM 1589 C C . TYR A 1 196 ? 3.379 -10.474 1.048 1.00 90.56 196 TYR A C 1
ATOM 1591 O O . TYR A 1 196 ? 3.891 -10.794 2.123 1.00 90.56 196 TYR A O 1
ATOM 1599 N N . PHE A 1 197 ? 2.072 -10.606 0.792 1.00 91.25 197 PHE A N 1
ATOM 1600 C CA . PHE A 1 197 ? 1.099 -11.297 1.653 1.00 91.25 197 PHE A CA 1
ATOM 1601 C C . PHE A 1 197 ? 1.141 -10.834 3.119 1.00 91.25 197 PHE A C 1
ATOM 1603 O O . PHE A 1 197 ? 1.146 -11.643 4.041 1.00 91.25 197 PHE A O 1
ATOM 1610 N N . ALA A 1 198 ? 1.237 -9.520 3.336 1.00 90.44 198 ALA A N 1
ATOM 1611 C CA . ALA A 1 198 ? 1.376 -8.904 4.659 1.00 90.44 198 ALA A CA 1
ATOM 1612 C C . ALA A 1 198 ? 2.547 -9.437 5.525 1.00 90.44 198 ALA A C 1
ATOM 1614 O O . ALA A 1 198 ? 2.484 -9.348 6.748 1.00 90.44 198 ALA A O 1
ATOM 1615 N N . THR A 1 199 ? 3.601 -10.017 4.932 1.00 87.50 199 THR A N 1
ATOM 1616 C CA . THR A 1 199 ? 4.716 -10.649 5.675 1.00 87.50 199 THR A CA 1
ATOM 1617 C C . THR A 1 199 ? 5.875 -9.705 6.013 1.00 87.50 199 THR A C 1
ATOM 1619 O O . THR A 1 199 ? 6.954 -10.181 6.362 1.00 87.50 199 THR A O 1
ATOM 1622 N N . ASP A 1 200 ? 5.701 -8.387 5.858 1.00 87.25 200 ASP A N 1
ATOM 1623 C CA . ASP A 1 200 ? 6.770 -7.377 5.984 1.00 87.25 200 ASP A CA 1
ATOM 1624 C C . ASP A 1 200 ? 7.957 -7.602 5.016 1.00 87.25 200 ASP A C 1
ATOM 1626 O O . ASP A 1 200 ? 9.038 -7.034 5.159 1.00 87.25 200 ASP A O 1
ATOM 1630 N N . ARG A 1 201 ? 7.752 -8.430 3.983 1.00 86.94 201 ARG A N 1
ATOM 1631 C CA . ARG A 1 201 ? 8.672 -8.607 2.854 1.00 86.94 201 ARG A CA 1
ATOM 1632 C C . ARG A 1 201 ? 8.201 -7.746 1.703 1.00 86.94 201 ARG A C 1
ATOM 1634 O O . ARG A 1 201 ? 7.060 -7.881 1.272 1.00 86.94 201 ARG A O 1
ATOM 1641 N N . TYR A 1 202 ? 9.070 -6.893 1.180 1.00 87.75 202 TYR A N 1
ATOM 1642 C CA . TYR A 1 202 ? 8.687 -5.927 0.158 1.00 87.75 202 TYR A CA 1
ATOM 1643 C C . TYR A 1 202 ? 9.383 -6.160 -1.175 1.00 87.75 202 TYR A C 1
ATOM 1645 O O . TYR A 1 202 ? 10.511 -6.646 -1.235 1.00 87.75 202 TYR A O 1
ATOM 1653 N N . PHE A 1 203 ? 8.724 -5.736 -2.247 1.00 87.25 203 PHE A N 1
ATOM 1654 C CA . PHE A 1 203 ? 9.268 -5.749 -3.598 1.00 87.25 203 PHE A CA 1
ATOM 1655 C C . PHE A 1 203 ? 8.799 -4.522 -4.380 1.00 87.25 203 PHE A C 1
ATOM 1657 O O . PHE A 1 203 ? 7.789 -3.895 -4.058 1.00 87.25 203 PHE A O 1
ATOM 1664 N N . CYS A 1 204 ? 9.544 -4.160 -5.423 1.00 88.25 204 CYS A N 1
ATOM 1665 C CA . CYS A 1 204 ? 9.137 -3.083 -6.321 1.00 88.25 204 CYS A CA 1
ATOM 1666 C C . CYS A 1 204 ? 8.297 -3.659 -7.470 1.00 88.25 204 CYS A C 1
ATOM 1668 O O . CYS A 1 204 ? 8.771 -4.473 -8.270 1.00 88.25 204 CYS A O 1
ATOM 1670 N N . SER A 1 205 ? 7.042 -3.216 -7.565 1.00 90.12 205 SER A N 1
ATOM 1671 C CA . SER A 1 205 ? 6.068 -3.700 -8.554 1.00 90.12 205 SER A CA 1
ATOM 1672 C C . SER A 1 205 ? 6.409 -3.325 -10.000 1.00 90.12 205 SER A C 1
ATOM 1674 O O . SER A 1 205 ? 5.828 -3.866 -10.937 1.00 90.12 205 SER A O 1
ATOM 1676 N N . ILE A 1 206 ? 7.406 -2.456 -10.187 1.00 90.12 206 ILE A N 1
ATOM 1677 C CA . ILE A 1 206 ? 7.897 -1.975 -11.484 1.00 90.12 206 ILE A CA 1
ATOM 1678 C C . ILE A 1 206 ? 9.384 -2.280 -11.698 1.00 90.12 206 ILE A C 1
ATOM 1680 O O . ILE A 1 206 ? 10.061 -1.550 -12.419 1.00 90.12 206 ILE A O 1
ATOM 1684 N N . TYR A 1 207 ? 9.919 -3.315 -11.036 1.00 86.69 207 TYR A N 1
ATOM 1685 C CA . TYR A 1 207 ? 11.360 -3.593 -10.980 1.00 86.69 207 TYR A CA 1
ATOM 1686 C C . TYR A 1 207 ? 12.108 -3.417 -12.301 1.00 86.69 207 TYR A C 1
ATOM 1688 O O . TYR A 1 207 ? 13.130 -2.739 -12.347 1.00 86.69 207 TYR A O 1
ATOM 1696 N N . TRP A 1 208 ? 11.588 -4.021 -13.370 1.00 86.62 208 TRP A N 1
ATOM 1697 C CA . TRP A 1 208 ? 12.269 -4.119 -14.658 1.00 86.62 208 TRP A CA 1
ATOM 1698 C C . TRP A 1 208 ? 12.339 -2.790 -15.394 1.00 86.62 208 TRP A C 1
ATOM 1700 O O . TRP A 1 208 ? 13.170 -2.628 -16.282 1.00 86.62 208 TRP A O 1
ATOM 1710 N N . ILE A 1 209 ? 11.483 -1.846 -15.016 1.00 90.06 209 ILE A N 1
ATOM 1711 C CA . ILE A 1 209 ? 11.411 -0.519 -15.619 1.00 90.06 209 ILE A CA 1
ATOM 1712 C C . ILE A 1 209 ? 11.629 0.598 -14.599 1.00 90.06 209 ILE A C 1
ATOM 1714 O O . ILE A 1 209 ? 11.325 1.760 -14.889 1.00 90.06 209 ILE A O 1
ATOM 1718 N N . LYS A 1 210 ? 12.144 0.270 -13.404 1.00 88.31 210 LYS A N 1
ATOM 1719 C CA . LYS A 1 210 ? 12.345 1.247 -12.331 1.00 88.31 210 LYS A CA 1
ATOM 1720 C C . LYS A 1 210 ? 13.236 2.410 -12.808 1.00 88.31 210 LYS A C 1
ATOM 1722 O O . LYS A 1 210 ? 14.048 2.231 -13.729 1.00 88.31 210 LYS A O 1
ATOM 1727 N N . PRO A 1 211 ? 13.094 3.605 -12.213 1.00 89.69 211 PRO A N 1
ATOM 1728 C CA . PRO A 1 211 ? 13.901 4.761 -12.589 1.00 89.69 211 PRO A CA 1
ATOM 1729 C C . PRO A 1 211 ? 15.402 4.537 -12.412 1.00 89.69 211 PRO A C 1
ATOM 1731 O O . PRO A 1 211 ? 15.817 3.789 -11.527 1.00 89.69 211 PRO A O 1
ATOM 1734 N N . LYS A 1 212 ? 16.223 5.214 -13.226 1.00 88.75 212 LYS A N 1
ATOM 1735 C CA . LYS A 1 212 ? 17.694 5.114 -13.180 1.00 88.75 212 LYS A CA 1
ATOM 1736 C C . LYS A 1 212 ? 18.267 5.356 -11.790 1.00 88.75 212 LYS A C 1
ATOM 1738 O O . LYS A 1 212 ? 19.105 4.582 -11.350 1.00 88.75 212 LYS A O 1
ATOM 1743 N N . CYS A 1 213 ? 17.757 6.350 -11.063 1.00 85.00 213 CYS A N 1
ATOM 1744 C CA . CYS A 1 213 ? 18.217 6.616 -9.702 1.00 85.00 213 CYS A CA 1
ATOM 1745 C C . CYS A 1 213 ? 18.004 5.413 -8.769 1.00 85.00 213 CYS A C 1
ATOM 1747 O O . CYS A 1 213 ? 18.794 5.207 -7.866 1.00 85.00 213 CYS A O 1
ATOM 1749 N N . CYS A 1 214 ? 16.982 4.577 -8.991 1.00 83.62 214 CYS A N 1
ATOM 1750 C CA . CYS A 1 214 ? 16.775 3.343 -8.226 1.00 83.62 214 CYS A CA 1
ATOM 1751 C C . CYS A 1 214 ? 17.663 2.175 -8.686 1.00 83.62 214 CYS A C 1
ATOM 1753 O O . CYS A 1 214 ? 17.681 1.142 -8.020 1.00 83.62 214 CYS A O 1
ATOM 1755 N N . TRP A 1 215 ? 18.301 2.269 -9.854 1.00 80.56 215 TRP A N 1
ATOM 1756 C CA . TRP A 1 215 ? 19.365 1.350 -10.274 1.00 80.56 215 TRP A CA 1
ATOM 1757 C C . TRP A 1 215 ? 20.716 1.769 -9.699 1.00 80.56 215 TRP A C 1
ATOM 1759 O O . TRP A 1 215 ? 21.501 0.903 -9.346 1.00 80.56 215 TRP A O 1
ATOM 1769 N N . GLU A 1 216 ? 20.957 3.076 -9.605 1.00 78.94 216 GLU A N 1
ATOM 1770 C CA . GLU A 1 216 ? 22.155 3.650 -8.984 1.00 78.94 216 GLU A CA 1
ATOM 1771 C C . GLU A 1 216 ? 22.143 3.487 -7.461 1.00 78.94 216 GLU A C 1
ATOM 1773 O O . GLU A 1 216 ? 23.170 3.162 -6.885 1.00 78.94 216 GLU A O 1
ATOM 1778 N N . PHE A 1 217 ? 20.982 3.664 -6.819 1.00 73.12 217 PHE A N 1
ATOM 1779 C CA . PHE A 1 217 ? 20.758 3.261 -5.430 1.00 73.12 217 PHE A CA 1
ATOM 1780 C C . PHE A 1 217 ? 20.627 1.739 -5.361 1.00 73.12 217 PHE A C 1
ATOM 1782 O O . PHE A 1 217 ? 19.514 1.201 -5.426 1.00 73.12 217 PHE A O 1
ATOM 1789 N N . ASP A 1 218 ? 21.758 1.052 -5.255 1.00 63.38 218 ASP A N 1
ATOM 1790 C CA . ASP A 1 218 ? 21.794 -0.392 -5.074 1.00 63.38 218 ASP A CA 1
ATOM 1791 C C . ASP A 1 218 ? 21.897 -0.742 -3.576 1.00 63.38 218 ASP A C 1
ATOM 1793 O O . ASP A 1 218 ? 21.649 0.072 -2.676 1.00 63.38 218 ASP A O 1
ATOM 1797 N N . ARG A 1 219 ? 22.186 -2.009 -3.291 1.00 66.06 219 ARG A N 1
ATOM 1798 C CA . ARG A 1 219 ? 22.297 -2.572 -1.949 1.00 66.06 219 ARG A CA 1
ATOM 1799 C C . ARG A 1 219 ? 23.192 -1.747 -1.014 1.00 66.06 219 ARG A C 1
ATOM 1801 O O . ARG A 1 219 ? 22.791 -1.532 0.127 1.00 66.06 219 ARG A O 1
ATOM 1808 N N . GLU A 1 220 ? 24.354 -1.288 -1.478 1.00 66.00 220 GLU A N 1
ATOM 1809 C CA . GLU A 1 220 ? 25.340 -0.581 -0.644 1.00 66.00 220 GLU A CA 1
ATOM 1810 C C . GLU A 1 220 ? 24.800 0.765 -0.135 1.00 66.00 220 GLU A C 1
ATOM 1812 O O . GLU A 1 220 ? 24.885 1.060 1.061 1.00 66.00 220 GLU A O 1
ATOM 1817 N N . GLU A 1 221 ? 24.152 1.555 -0.993 1.00 66.56 221 GLU A N 1
ATOM 1818 C CA . GLU A 1 221 ? 23.502 2.802 -0.586 1.00 66.56 221 GLU A CA 1
ATOM 1819 C C . GLU A 1 221 ? 22.292 2.551 0.320 1.00 66.56 221 GLU A C 1
ATOM 1821 O O . GLU A 1 221 ? 22.037 3.328 1.244 1.00 66.56 221 GLU A O 1
ATOM 1826 N N . CYS A 1 222 ? 21.545 1.465 0.090 1.00 65.44 222 CYS A N 1
ATOM 1827 C CA . CYS A 1 222 ? 20.427 1.084 0.953 1.00 65.44 222 CYS A CA 1
ATOM 1828 C C . CYS A 1 222 ? 20.907 0.715 2.366 1.00 65.44 222 CYS A C 1
ATOM 1830 O O . CYS A 1 222 ? 20.310 1.158 3.349 1.00 65.44 222 CYS A O 1
ATOM 1832 N N . GLU A 1 223 ? 21.992 -0.053 2.475 1.00 63.78 223 GLU A N 1
ATOM 1833 C CA . GLU A 1 223 ? 22.627 -0.398 3.751 1.00 63.78 223 GLU A CA 1
ATOM 1834 C C . GLU A 1 223 ? 23.183 0.852 4.451 1.00 63.78 223 GLU A C 1
ATOM 1836 O O . GLU A 1 223 ? 22.949 1.049 5.648 1.00 63.78 223 GLU A O 1
ATOM 1841 N N . PHE A 1 224 ? 23.863 1.739 3.716 1.00 68.12 224 PHE A N 1
ATOM 1842 C CA . PHE A 1 224 ? 24.364 3.005 4.256 1.00 68.12 224 PHE A CA 1
ATOM 1843 C C . PHE A 1 224 ? 23.229 3.870 4.816 1.00 68.12 224 PHE A C 1
ATOM 1845 O O . PHE A 1 224 ? 23.296 4.294 5.970 1.00 68.12 224 PHE A O 1
ATOM 1852 N N . LEU A 1 225 ? 22.168 4.096 4.035 1.00 64.75 225 LEU A N 1
ATOM 1853 C CA . LEU A 1 225 ? 21.048 4.939 4.448 1.00 64.75 225 LEU A CA 1
ATOM 1854 C C . LEU A 1 225 ? 20.222 4.323 5.573 1.00 64.75 225 LEU A C 1
ATOM 1856 O O . LEU A 1 225 ? 19.752 5.064 6.427 1.00 64.75 225 LEU A O 1
ATOM 1860 N N . GLN A 1 226 ? 20.039 3.001 5.629 1.00 63.38 226 GLN A N 1
ATOM 1861 C CA . GLN A 1 226 ? 19.360 2.392 6.777 1.00 63.38 226 GLN A CA 1
ATOM 1862 C C . GLN A 1 226 ? 20.161 2.579 8.065 1.00 63.38 226 GLN A C 1
ATOM 1864 O O . GLN A 1 226 ? 19.584 2.939 9.092 1.00 63.38 226 GLN A O 1
ATOM 1869 N N . ASN A 1 227 ? 21.482 2.402 8.005 1.00 65.56 227 ASN A N 1
ATOM 1870 C CA . ASN A 1 227 ? 22.360 2.662 9.141 1.00 65.56 227 ASN A CA 1
ATOM 1871 C C . ASN A 1 227 ? 22.372 4.147 9.523 1.00 65.56 227 ASN A C 1
ATOM 1873 O O . ASN A 1 227 ? 22.394 4.472 10.710 1.00 65.56 227 ASN A O 1
ATOM 1877 N N . ASP A 1 228 ? 22.313 5.049 8.543 1.00 66.69 228 ASP A N 1
ATOM 1878 C CA . ASP A 1 228 ? 22.286 6.488 8.786 1.00 66.69 228 ASP A CA 1
ATOM 1879 C C . ASP A 1 228 ? 20.939 6.968 9.338 1.00 66.69 228 ASP A C 1
ATOM 1881 O O . ASP A 1 228 ? 20.910 7.652 10.351 1.00 66.69 228 ASP A O 1
ATOM 1885 N N . VAL A 1 229 ? 19.810 6.526 8.779 1.00 62.28 229 VAL A N 1
ATOM 1886 C CA . VAL A 1 229 ? 18.464 6.806 9.307 1.00 62.28 229 VAL A CA 1
ATOM 1887 C C . VAL A 1 229 ? 18.302 6.216 10.706 1.00 62.28 229 VAL A C 1
ATOM 1889 O O . VAL A 1 229 ? 17.763 6.883 11.589 1.00 62.28 229 VAL A O 1
ATOM 1892 N N . ALA A 1 230 ? 18.787 4.994 10.954 1.00 59.53 230 ALA A N 1
ATOM 1893 C CA . ALA A 1 230 ? 18.798 4.412 12.295 1.00 59.53 230 ALA A CA 1
ATOM 1894 C C . ALA A 1 230 ? 19.646 5.252 13.262 1.00 59.53 230 ALA A C 1
ATOM 1896 O O . ALA A 1 230 ? 19.221 5.505 14.389 1.00 59.53 230 ALA A O 1
ATOM 1897 N N . ARG A 1 231 ? 20.806 5.743 12.810 1.00 57.34 231 ARG A N 1
ATOM 1898 C CA . ARG A 1 231 ? 21.690 6.629 13.575 1.00 57.34 231 ARG A CA 1
ATOM 1899 C C . ARG A 1 231 ? 21.068 8.000 13.833 1.00 57.34 231 ARG A C 1
ATOM 1901 O O . ARG A 1 231 ? 21.146 8.480 14.956 1.00 57.34 231 ARG A O 1
ATOM 1908 N N . GLU A 1 232 ? 20.434 8.630 12.851 1.00 56.50 232 GLU A N 1
ATOM 1909 C CA . GLU A 1 232 ? 19.731 9.904 13.018 1.00 56.50 232 GLU A CA 1
ATOM 1910 C C . GLU A 1 232 ? 18.539 9.763 13.968 1.00 56.50 232 GLU A C 1
ATOM 1912 O O . GLU A 1 232 ? 18.364 10.597 14.859 1.00 56.50 232 GLU A O 1
ATOM 1917 N N . ARG A 1 233 ? 17.752 8.686 13.835 1.00 56.97 233 ARG A N 1
ATOM 1918 C CA . ARG A 1 233 ? 16.653 8.364 14.759 1.00 56.97 233 ARG A CA 1
ATOM 1919 C C . ARG A 1 233 ? 17.178 8.130 16.180 1.00 56.97 233 ARG A C 1
ATOM 1921 O O . ARG A 1 233 ? 16.623 8.689 17.122 1.00 56.97 233 ARG A O 1
ATOM 1928 N N . ALA A 1 234 ? 18.275 7.386 16.339 1.00 52.22 234 ALA A N 1
ATOM 1929 C CA . ALA A 1 234 ? 18.921 7.169 17.635 1.00 52.22 234 ALA A CA 1
ATOM 1930 C C . ALA A 1 234 ? 19.484 8.469 18.230 1.00 52.22 234 ALA A C 1
ATOM 1932 O O . ALA A 1 234 ? 19.304 8.736 19.414 1.00 52.22 234 ALA A O 1
ATOM 1933 N N . ASN A 1 235 ? 20.108 9.317 17.415 1.00 46.59 235 ASN A N 1
ATOM 1934 C CA . ASN A 1 235 ? 20.664 10.589 17.866 1.00 46.59 235 ASN A CA 1
ATOM 1935 C C . ASN A 1 235 ? 19.573 11.590 18.270 1.00 46.59 235 ASN A C 1
ATOM 1937 O O . ASN A 1 235 ? 19.793 12.350 19.207 1.00 46.59 235 ASN A O 1
ATOM 1941 N N . ARG A 1 236 ? 18.388 11.579 17.641 1.00 47.12 236 ARG A N 1
ATOM 1942 C CA . ARG A 1 236 ? 17.243 12.389 18.103 1.00 47.12 236 ARG A CA 1
ATOM 1943 C C . ARG A 1 236 ? 16.764 11.986 19.500 1.00 47.12 236 ARG A C 1
ATOM 1945 O O . ARG A 1 236 ? 16.449 12.869 20.285 1.00 47.12 236 ARG A O 1
ATOM 1952 N N . LEU A 1 237 ? 16.811 10.696 19.842 1.00 43.38 237 LEU A N 1
ATOM 1953 C CA . LEU A 1 237 ? 16.480 10.211 21.190 1.00 43.38 237 LEU A CA 1
ATOM 1954 C C . LEU A 1 237 ? 17.488 10.669 22.262 1.00 43.38 237 LEU A C 1
ATOM 1956 O O . LEU A 1 237 ? 17.126 10.772 23.429 1.00 43.38 237 LEU A O 1
ATOM 1960 N N . TYR A 1 238 ? 18.739 10.964 21.886 1.00 38.31 238 TYR A N 1
ATOM 1961 C CA . TYR A 1 238 ? 19.791 11.397 22.817 1.00 38.31 238 TYR A CA 1
ATOM 1962 C C . TYR A 1 238 ? 19.789 12.900 23.134 1.00 38.31 238 TYR A C 1
ATOM 1964 O O . TYR A 1 238 ? 20.402 13.297 24.119 1.00 38.31 238 TYR A O 1
ATOM 1972 N N . TRP A 1 239 ? 19.123 13.735 22.333 1.00 35.38 239 TRP A N 1
ATOM 1973 C CA . TRP A 1 239 ? 19.018 15.181 22.588 1.00 35.38 239 TRP A CA 1
ATOM 1974 C C . TRP A 1 239 ? 17.745 15.580 23.349 1.00 35.38 239 TRP A C 1
ATOM 1976 O O . TRP A 1 239 ? 17.604 16.740 23.730 1.00 35.38 239 TRP A O 1
ATOM 1986 N N . GLU A 1 240 ? 16.837 14.629 23.574 1.00 40.91 240 GLU A N 1
ATOM 1987 C CA . GLU A 1 240 ? 15.572 14.815 24.300 1.00 40.91 240 GLU A CA 1
ATOM 1988 C C . GLU A 1 240 ? 15.559 14.126 25.685 1.00 40.91 240 GLU A C 1
ATOM 1990 O O . GLU A 1 240 ? 14.515 14.088 26.338 1.00 40.91 240 GLU A O 1
ATOM 1995 N N . ALA A 1 241 ? 16.710 13.616 26.149 1.00 40.88 241 ALA A N 1
ATOM 1996 C CA . ALA A 1 241 ? 16.938 13.067 27.494 1.00 40.88 241 ALA A CA 1
ATOM 1997 C C . ALA A 1 241 ? 17.844 13.988 28.326 1.00 40.88 241 ALA A C 1
ATOM 1999 O O . ALA A 1 241 ? 17.574 14.129 29.542 1.00 40.88 241 ALA A O 1
#

Foldseek 3Di:
DFQFPQDFLVQLLVLLVQLLVLLLVQLVQVLVVHHDVVSVVSNVVSLCSNLNRGPDPVLSVLLSVLSPQLWRPSVVLNVPLRVCPCVDPVNVPDDRRVSNVVSSVLSSVLSVLLVVVVVQCVVCVVVVHQQADDDDSRSPDDDPPPPDDPLPQQCQQPQADQQAWQDPDDDDPLQRCQRRNNNDPSRRGRSQWIARSSPNHTDGSRSVGHHPVVVVCDPVVSVVVVVVVVVVVVVVVVVVD

Radius of gyration: 18.28 Å; chains: 1; bounding box: 45×44×51 Å

pLDDT: mean 83.64, std 13.27, range [35.38, 97.88]

Sequence (241 aa):
MIKVQSTSISSFLRRFNAFCDFNHRRWDLELLGKSDPEILSRWHEALDSLTAFYQQDWESEWVARALADPYFPISKLRKLNAEEFATEPGFVNLSQESLTGIVAEHLLKWAEIFLSIQEELERFNKNGLVAGMRLSVSPQEVFPETGWCEHCGGCCEIRGGPPEFTASFELPGSWQLYFRGDGCKSQRFCPFLFEYFATDRYFCSIYWIKPKCCWEFDREECEFLQNDVARERANRLYWEA

Secondary structure (DSSP, 8-state):
---B-S--HHHHHHHHHHHHHHHHHHHHHHHTT---HHHHHHHHHHHHHHHTTBSSHHHHHHHHHHHHSTTS-HHHHIIIIIISGGGSTTTTTS-HHHHHHHHHHHHHHHHHHHHHHHHHHHHHHHTT---SSPP---TTSPP--SS--TTTTSGGGS------B--SSPPPHHHHHHHHT-S-TT--S-TTEEESTTSS-EEETTGGG-BHHHHHS-HHHHHHHHHHHHHHHHHHHHS--